Protein AF-0000000080272257 (afdb_homodimer)

Radius of gyration: 23.18 Å; Cα contacts (8 Å, |Δi|>4): 293; chains: 2; bounding box: 59×69×42 Å

Solvent-accessible surface area (backbone atoms only — not comparable to full-atom values): 16680 Å² total; per-residue (Å²): 130,78,69,67,68,54,60,74,60,45,67,70,45,52,56,48,52,50,50,51,50,47,51,50,51,50,47,30,30,72,76,43,54,49,45,67,65,24,50,17,56,46,70,67,46,56,50,69,57,51,53,34,38,70,70,66,72,47,86,76,73,64,79,58,49,67,59,51,50,51,51,52,43,38,69,51,56,51,58,71,71,50,54,69,69,57,46,46,52,51,50,50,49,46,42,30,73,71,31,62,48,44,63,59,30,53,12,58,68,27,72,48,52,52,63,56,50,52,38,34,74,75,36,67,82,71,50,56,67,70,56,50,35,36,40,42,50,36,52,39,49,49,54,40,70,44,58,64,49,62,130,132,81,67,68,68,54,59,75,61,43,64,71,44,51,57,48,52,51,49,51,50,46,49,51,50,49,47,29,29,73,76,43,52,48,45,66,66,25,51,17,55,47,70,68,46,55,50,68,56,52,51,33,37,70,69,68,74,53,84,83,71,65,77,59,51,69,59,51,52,50,50,52,42,38,68,49,57,52,60,71,71,50,54,68,69,58,47,48,50,51,51,50,48,46,41,29,72,71,32,61,48,43,62,58,31,53,11,58,69,27,72,49,51,52,64,56,50,52,38,34,74,75,37,69,80,70,49,55,68,68,56,49,35,37,40,43,50,38,53,38,49,49,53,40,71,42,58,66,50,63,130

Sequence (302 aa):
MDIDIVRQSVSKNINQTDCIIRGDIQNMIKNFKIELKSLSKITGIDYVWLKDFMDGKNNSNIPEPAYLSNMIYMLSDGILMINEDDRIKGVIDVLISEFEIKYETLAIYAKLELEDVQNFMDDTKSISIEKKYKLSVAVLFLHYLFKRLPNMDIDIVRQSVSKNINQTDCIIRGDIQNMIKNFKIELKSLSKITGIDYVWLKDFMDGKNNSNIPEPAYLSNMIYMLSDGILMINEDDRIKGVIDVLISEFEIKYETLAIYAKLELEDVQNFMDDTKSISIEKKYKLSVAVLFLHYLFKRLPN

Structure (mmCIF, N/CA/C/O backbone):
data_AF-0000000080272257-model_v1
#
loop_
_entity.id
_entity.type
_entity.pdbx_description
1 polymer 'XRE family transcriptional regulator'
#
loop_
_atom_site.group_PDB
_atom_site.id
_atom_site.type_symbol
_atom_site.label_atom_id
_atom_site.label_alt_id
_atom_site.label_comp_id
_atom_site.label_asym_id
_atom_site.label_entity_id
_atom_site.label_seq_id
_atom_site.pdbx_PDB_ins_code
_atom_site.Cartn_x
_atom_site.Cartn_y
_atom_site.Cartn_z
_atom_site.occupancy
_atom_site.B_iso_or_equiv
_atom_site.auth_seq_id
_atom_site.auth_comp_id
_atom_site.auth_asym_id
_atom_site.auth_atom_id
_atom_site.pdbx_PDB_model_num
ATOM 1 N N . MET A 1 1 ? 37.031 -26.906 17.047 1 23.77 1 MET A N 1
ATOM 2 C CA . MET A 1 1 ? 36.875 -28.219 16.406 1 23.77 1 MET A CA 1
ATOM 3 C C . MET A 1 1 ? 35.969 -28.141 15.195 1 23.77 1 MET A C 1
ATOM 5 O O . MET A 1 1 ? 36.281 -28.672 14.133 1 23.77 1 MET A O 1
ATOM 9 N N . ASP A 1 2 ? 34.562 -27.781 15.484 1 25.44 2 ASP A N 1
ATOM 10 C CA . ASP A 1 2 ? 33.469 -28.422 14.727 1 25.44 2 ASP A CA 1
ATOM 11 C C . ASP A 1 2 ? 33.188 -27.641 13.438 1 25.44 2 ASP A C 1
ATOM 13 O O . ASP A 1 2 ? 32.094 -27.75 12.875 1 25.44 2 ASP A O 1
ATOM 17 N N . ILE A 1 3 ? 34.062 -26.703 13.094 1 32.03 3 ILE A N 1
ATOM 18 C CA . ILE A 1 3 ? 33.906 -25.719 12.023 1 32.03 3 ILE A CA 1
ATOM 19 C C . ILE A 1 3 ? 34.062 -26.406 10.672 1 32.03 3 ILE A C 1
ATOM 21 O O . ILE A 1 3 ? 33.625 -25.891 9.648 1 32.03 3 ILE A O 1
ATOM 25 N N . ASP A 1 4 ? 34.969 -27.422 10.688 1 32.62 4 ASP A N 1
ATOM 26 C CA . ASP A 1 4 ? 35.406 -28.047 9.445 1 32.62 4 ASP A CA 1
ATOM 27 C C . ASP A 1 4 ? 34.25 -28.828 8.797 1 32.62 4 ASP A C 1
ATOM 29 O O . ASP A 1 4 ? 34.281 -29.094 7.594 1 32.62 4 ASP A O 1
ATOM 33 N N . ILE A 1 5 ? 33.438 -29.516 9.727 1 37.06 5 ILE A N 1
ATOM 34 C CA . ILE A 1 5 ? 32.406 -30.422 9.203 1 37.06 5 ILE A CA 1
ATOM 35 C C . ILE A 1 5 ? 31.391 -29.625 8.398 1 37.06 5 ILE A C 1
ATOM 37 O O . ILE A 1 5 ? 30.625 -30.203 7.625 1 37.06 5 ILE A O 1
ATOM 41 N N . VAL A 1 6 ? 31.25 -28.312 8.75 1 35.94 6 VAL A N 1
ATOM 42 C CA . VAL A 1 6 ? 30.141 -27.531 8.211 1 35.94 6 VAL A CA 1
ATOM 43 C C . VAL A 1 6 ? 30.391 -27.219 6.742 1 35.94 6 VAL A C 1
ATOM 45 O O . VAL A 1 6 ? 29.453 -26.922 5.996 1 35.94 6 VAL A O 1
ATOM 48 N N . ARG A 1 7 ? 31.531 -27.172 6.184 1 36.03 7 ARG A N 1
ATOM 49 C CA . ARG A 1 7 ? 31.891 -26.75 4.832 1 36.03 7 ARG A CA 1
ATOM 50 C C . ARG A 1 7 ? 31.531 -27.844 3.818 1 36.03 7 ARG A C 1
ATOM 52 O O . ARG A 1 7 ? 31.203 -27.547 2.668 1 36.03 7 ARG A O 1
ATOM 59 N N . GLN A 1 8 ? 31.859 -29.094 4.059 1 37.84 8 GLN A N 1
ATOM 60 C CA . GLN A 1 8 ? 31.594 -30.141 3.082 1 37.84 8 GLN A CA 1
ATOM 61 C C . GLN A 1 8 ? 30.094 -30.344 2.891 1 37.84 8 GLN A C 1
ATOM 63 O O . GLN A 1 8 ? 29.656 -30.812 1.84 1 37.84 8 GLN A O 1
ATOM 68 N N . SER A 1 9 ? 29.125 -30.172 4.008 1 38.22 9 SER A N 1
ATOM 69 C CA . SER A 1 9 ? 27.672 -30.266 4.066 1 38.22 9 SER A CA 1
ATOM 70 C C . SER A 1 9 ? 27 -29.047 3.451 1 38.22 9 SER A C 1
ATOM 72 O O . SER A 1 9 ? 25.781 -28.984 3.328 1 38.22 9 SER A O 1
ATOM 74 N N . VAL A 1 10 ? 27.641 -27.984 3.168 1 43.97 10 VAL A N 1
ATOM 75 C CA . VAL A 1 10 ? 27.172 -26.703 2.629 1 43.97 10 VAL A CA 1
ATOM 76 C C . VAL A 1 10 ? 26.969 -26.828 1.12 1 43.97 10 VAL A C 1
ATOM 78 O O . VAL A 1 10 ? 26.141 -26.125 0.545 1 43.97 10 VAL A O 1
ATOM 81 N N . SER A 1 11 ? 27.766 -27.406 0.385 1 42.06 11 SER A N 1
ATOM 82 C CA . SER A 1 11 ? 27.719 -27.516 -1.069 1 42.06 11 SER A CA 1
ATOM 83 C C . SER A 1 11 ? 26.484 -28.266 -1.531 1 42.06 11 SER A C 1
ATOM 85 O O . SER A 1 11 ? 25.906 -27.953 -2.58 1 42.06 11 SER A O 1
ATOM 87 N N . LYS A 1 12 ? 26.141 -29.438 -0.974 1 46.22 12 LYS A N 1
ATOM 88 C CA . LYS A 1 12 ? 24.984 -30.281 -1.217 1 46.22 12 LYS A CA 1
ATOM 89 C C . LYS A 1 12 ? 23.688 -29.562 -0.808 1 46.22 12 LYS A C 1
ATOM 91 O O . LYS A 1 12 ? 22.625 -29.859 -1.346 1 46.22 12 LYS A O 1
ATOM 96 N N . ASN A 1 13 ? 23.688 -28.641 0.154 1 49.97 13 ASN A N 1
ATOM 97 C CA . ASN A 1 13 ? 22.625 -27.938 0.862 1 49.97 13 ASN A CA 1
ATOM 98 C C . ASN A 1 13 ? 22.125 -26.734 0.063 1 49.97 13 ASN A C 1
ATOM 100 O O . ASN A 1 13 ? 20.953 -26.375 0.168 1 49.97 13 ASN A O 1
ATOM 104 N N . ILE A 1 14 ? 23.062 -26.078 -0.659 1 53.75 14 ILE A N 1
ATOM 105 C CA . ILE A 1 14 ? 22.672 -24.984 -1.54 1 53.75 14 ILE A CA 1
ATOM 106 C C . ILE A 1 14 ? 21.719 -25.5 -2.619 1 53.75 14 ILE A C 1
ATOM 108 O O . ILE A 1 14 ? 20.719 -24.859 -2.938 1 53.75 14 ILE A O 1
ATOM 112 N N . ASN A 1 15 ? 22.016 -26.781 -3.152 1 64.62 15 ASN A N 1
ATOM 113 C CA . ASN A 1 15 ? 21.188 -27.375 -4.191 1 64.62 15 ASN A CA 1
ATOM 114 C C . ASN A 1 15 ? 19.781 -27.641 -3.691 1 64.62 15 ASN A C 1
ATOM 116 O O . ASN A 1 15 ? 18.812 -27.453 -4.434 1 64.62 15 ASN A O 1
ATOM 120 N N . GLN A 1 16 ? 19.844 -27.828 -2.365 1 74.56 16 GLN A N 1
ATOM 121 C CA . GLN A 1 16 ? 18.516 -28.125 -1.828 1 74.56 16 GLN A CA 1
ATOM 122 C C . GLN A 1 16 ? 17.688 -26.859 -1.688 1 74.56 16 GLN A C 1
ATOM 124 O O . GLN A 1 16 ? 16.484 -26.859 -1.976 1 74.56 16 GLN A O 1
ATOM 129 N N . THR A 1 17 ? 18.359 -25.812 -1.296 1 80.31 17 THR A N 1
ATOM 130 C CA . THR A 1 17 ? 17.672 -24.531 -1.134 1 80.31 17 THR A CA 1
ATOM 131 C C . THR A 1 17 ? 17.172 -24.016 -2.479 1 80.31 17 THR A C 1
ATOM 133 O O . THR A 1 17 ? 16.047 -23.5 -2.57 1 80.31 17 THR A O 1
ATOM 136 N N . ASP A 1 18 ? 17.984 -24.281 -3.48 1 85.44 18 ASP A N 1
ATOM 137 C CA . ASP A 1 18 ? 17.578 -23.844 -4.812 1 85.44 18 ASP A CA 1
ATOM 138 C C . ASP A 1 18 ? 16.344 -24.609 -5.289 1 85.44 18 ASP A C 1
ATOM 140 O O . ASP A 1 18 ? 15.438 -24.031 -5.891 1 85.44 18 ASP A O 1
ATOM 144 N N . CYS A 1 19 ? 16.453 -25.875 -4.918 1 87.62 19 CYS A N 1
ATOM 145 C CA . CYS A 1 19 ? 15.336 -26.719 -5.324 1 87.62 19 CYS A CA 1
ATOM 146 C C . CYS A 1 19 ? 14.047 -26.266 -4.656 1 87.62 19 CYS A C 1
ATOM 148 O O . CYS A 1 19 ? 12.984 -26.25 -5.285 1 87.62 19 CYS A O 1
ATOM 150 N N . ILE A 1 20 ? 14.164 -25.922 -3.463 1 89.88 20 ILE A N 1
ATOM 151 C CA . ILE A 1 20 ? 13.008 -25.484 -2.697 1 89.88 20 ILE A CA 1
ATOM 152 C C . ILE A 1 20 ? 12.461 -24.188 -3.293 1 89.88 20 ILE A C 1
ATOM 154 O O . ILE A 1 20 ? 11.258 -24.047 -3.504 1 89.88 20 ILE A O 1
ATOM 158 N N . ILE A 1 21 ? 13.273 -23.281 -3.625 1 92.12 21 ILE A N 1
ATOM 159 C CA . ILE A 1 21 ? 12.875 -21.984 -4.168 1 92.12 21 ILE A CA 1
ATOM 160 C C . ILE A 1 21 ? 12.234 -22.172 -5.539 1 92.12 21 ILE A C 1
ATOM 162 O O . ILE A 1 21 ? 11.203 -21.562 -5.836 1 92.12 21 ILE A O 1
ATOM 166 N N . ARG A 1 22 ? 12.789 -23.016 -6.305 1 93.31 22 ARG A N 1
ATOM 167 C CA . ARG A 1 22 ? 12.203 -23.297 -7.609 1 93.31 22 ARG A CA 1
ATOM 168 C C . ARG A 1 22 ? 10.797 -23.875 -7.465 1 93.31 22 ARG A C 1
ATOM 170 O O . ARG A 1 22 ? 9.883 -23.5 -8.203 1 93.31 22 ARG A O 1
ATOM 177 N N . GLY A 1 23 ? 10.711 -24.797 -6.531 1 94.06 23 GLY A N 1
ATOM 178 C CA . GLY A 1 23 ? 9.398 -25.359 -6.262 1 94.06 23 GLY A CA 1
ATOM 179 C C . GLY A 1 23 ? 8.383 -24.328 -5.82 1 94.06 23 GLY A C 1
ATOM 180 O O . GLY A 1 23 ? 7.219 -24.375 -6.238 1 94.06 23 GLY A O 1
ATOM 181 N N . ASP A 1 24 ? 8.805 -23.438 -5.023 1 94.62 24 ASP A N 1
ATOM 182 C CA . ASP A 1 24 ? 7.93 -22.375 -4.539 1 94.62 24 ASP A CA 1
ATOM 183 C C . ASP A 1 24 ? 7.492 -21.469 -5.68 1 94.62 24 ASP A C 1
ATOM 185 O O . ASP A 1 24 ? 6.336 -21.047 -5.734 1 94.62 24 ASP A O 1
ATOM 189 N N . ILE A 1 25 ? 8.414 -21.156 -6.527 1 96.38 25 ILE A N 1
ATOM 190 C CA . ILE A 1 25 ? 8.094 -20.312 -7.668 1 96.38 25 ILE A CA 1
ATOM 191 C C . ILE A 1 25 ? 7.086 -21.016 -8.57 1 96.38 25 ILE A C 1
ATOM 193 O O . ILE A 1 25 ? 6.117 -20.406 -9.023 1 96.38 25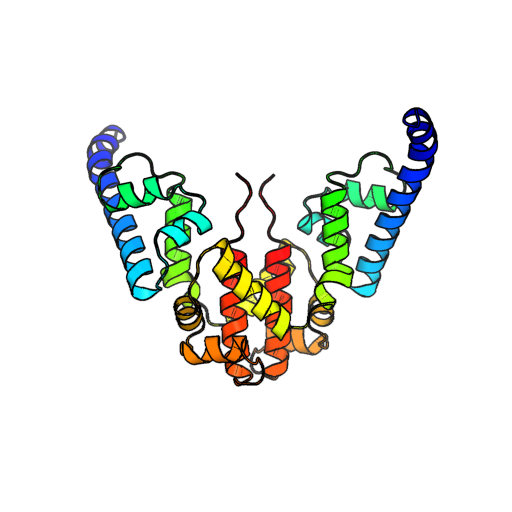 ILE A O 1
ATOM 197 N N . GLN A 1 26 ? 7.332 -22.25 -8.766 1 96.56 26 GLN A N 1
ATOM 198 C CA . GLN A 1 26 ? 6.406 -23.016 -9.594 1 96.56 26 GLN A CA 1
ATOM 199 C C . GLN A 1 26 ? 5.008 -23.031 -8.984 1 96.56 26 GLN A C 1
ATOM 201 O O . GLN A 1 26 ? 4.012 -22.891 -9.703 1 96.56 26 GLN A O 1
ATOM 206 N N . ASN A 1 27 ? 4.973 -23.266 -7.762 1 95.88 27 ASN A N 1
ATOM 207 C CA . ASN A 1 27 ? 3.693 -23.25 -7.062 1 95.88 27 ASN A CA 1
ATOM 208 C C . ASN A 1 27 ? 2.992 -21.906 -7.211 1 95.88 27 ASN A C 1
ATOM 210 O O . ASN A 1 27 ? 1.785 -21.859 -7.445 1 95.88 27 ASN A O 1
ATOM 214 N N . MET A 1 28 ? 3.705 -20.844 -7.051 1 97.06 28 MET A N 1
ATOM 215 C CA . MET A 1 28 ? 3.172 -19.484 -7.188 1 97.06 28 MET A CA 1
ATOM 216 C C . MET A 1 28 ? 2.602 -19.266 -8.586 1 97.06 28 MET A C 1
ATOM 218 O O . MET A 1 28 ? 1.498 -18.734 -8.734 1 97.06 28 MET A O 1
ATOM 222 N N . ILE A 1 29 ? 3.322 -19.734 -9.578 1 97.75 29 ILE A N 1
ATOM 223 C CA . ILE A 1 29 ? 2.887 -19.578 -10.961 1 97.75 29 ILE A CA 1
ATOM 224 C C . ILE A 1 29 ? 1.604 -20.375 -11.188 1 97.75 29 ILE A C 1
ATOM 226 O O . ILE A 1 29 ? 0.637 -19.859 -11.758 1 97.75 29 ILE A O 1
ATOM 230 N N . LYS A 1 30 ? 1.581 -21.531 -10.719 1 97.12 30 LYS A N 1
ATOM 231 C CA . LYS A 1 30 ? 0.479 -22.453 -10.984 1 97.12 30 LYS A CA 1
ATOM 232 C C . LYS A 1 30 ? -0.771 -22.047 -10.211 1 97.12 30 LYS A C 1
ATOM 234 O O . LYS A 1 30 ? -1.87 -22.016 -10.766 1 97.12 30 LYS A O 1
ATOM 239 N N . ASN A 1 31 ? -0.631 -21.672 -9.023 1 96.56 31 ASN A N 1
ATOM 240 C CA . ASN A 1 31 ? -1.786 -21.547 -8.141 1 96.56 31 ASN A CA 1
ATOM 241 C C . ASN A 1 31 ? -2.219 -20.078 -8.008 1 96.56 31 ASN A C 1
ATOM 243 O O . ASN A 1 31 ? -3.375 -19.797 -7.695 1 96.56 31 ASN A O 1
ATOM 247 N N . PHE A 1 32 ? -1.282 -19.188 -8.266 1 97.56 32 PHE A N 1
ATOM 248 C CA . PHE A 1 32 ? -1.609 -17.781 -8.07 1 97.56 32 PHE A CA 1
ATOM 249 C C . PHE A 1 32 ? -1.484 -17.016 -9.391 1 97.56 32 PHE A C 1
ATOM 251 O O . PHE A 1 32 ? -1.733 -15.812 -9.438 1 97.56 32 PHE A O 1
ATOM 258 N N . LYS A 1 33 ? -1.074 -17.688 -10.359 1 97.75 33 LYS A N 1
ATOM 259 C CA . LYS A 1 33 ? -1.042 -17.188 -11.734 1 97.75 33 LYS A CA 1
ATOM 260 C C . LYS A 1 33 ? -0.134 -15.961 -11.852 1 97.75 33 LYS A C 1
ATOM 262 O O . LYS A 1 33 ? -0.42 -15.039 -12.609 1 97.75 33 LYS A O 1
ATOM 267 N N . ILE A 1 34 ? 0.892 -15.914 -11.039 1 98.12 34 ILE A N 1
ATOM 268 C CA . ILE A 1 34 ? 1.95 -14.914 -11.164 1 98.12 34 ILE A CA 1
ATOM 269 C C . ILE A 1 34 ? 3.078 -15.469 -12.039 1 98.12 34 ILE A C 1
ATOM 271 O O . ILE A 1 34 ? 3.836 -16.328 -11.602 1 98.12 34 ILE A O 1
ATOM 275 N N . GLU A 1 35 ? 3.18 -14.922 -13.18 1 97.88 35 GLU A N 1
ATOM 276 C CA . GLU A 1 35 ? 4.164 -15.43 -14.125 1 97.88 35 GLU A CA 1
ATOM 277 C C . GLU A 1 35 ? 5.566 -14.93 -13.789 1 97.88 35 GLU A C 1
ATOM 279 O O . GLU A 1 35 ? 5.727 -13.984 -13.016 1 97.88 35 GLU A O 1
ATOM 284 N N . LEU A 1 36 ? 6.555 -15.531 -14.422 1 97.5 36 LEU A N 1
ATOM 285 C CA . LEU A 1 36 ? 7.949 -15.195 -14.156 1 97.5 36 LEU A CA 1
ATOM 286 C C . LEU A 1 36 ? 8.227 -13.734 -14.508 1 97.5 36 LEU A C 1
ATOM 288 O O . LEU A 1 36 ? 9 -13.062 -13.82 1 97.5 36 LEU A O 1
ATOM 292 N N . LYS A 1 37 ? 7.668 -13.297 -15.547 1 97.88 37 LYS A N 1
ATOM 293 C CA . LYS A 1 37 ? 7.852 -11.906 -15.945 1 97.88 37 LYS A CA 1
ATOM 294 C C . LYS A 1 37 ? 7.344 -10.953 -14.867 1 97.88 37 LYS A C 1
ATOM 296 O O . LYS A 1 37 ? 7.992 -9.953 -14.562 1 97.88 37 LYS A O 1
ATOM 301 N N . SER A 1 38 ? 6.203 -11.258 -14.312 1 98.25 38 SER A N 1
ATOM 302 C CA . SER A 1 38 ? 5.66 -10.469 -13.211 1 98.25 38 SER A CA 1
ATOM 303 C C . SER A 1 38 ? 6.574 -10.523 -11.992 1 98.25 38 SER A C 1
ATOM 305 O O . SER A 1 38 ? 6.84 -9.492 -11.367 1 98.25 38 SER A O 1
ATOM 307 N N . LEU A 1 39 ? 7.027 -11.727 -11.695 1 97.31 39 LEU A N 1
ATOM 308 C CA . LEU A 1 39 ? 7.934 -11.875 -10.562 1 97.31 39 LEU A CA 1
ATOM 309 C C . LEU A 1 39 ? 9.188 -11.016 -10.758 1 97.31 39 LEU A C 1
ATOM 311 O O . LEU A 1 39 ? 9.68 -10.414 -9.805 1 97.31 39 LEU A O 1
ATOM 315 N N . SER A 1 40 ? 9.68 -10.992 -11.945 1 96.62 40 SER A N 1
ATOM 316 C CA . SER A 1 40 ? 10.836 -10.148 -12.273 1 96.62 40 SER A CA 1
ATOM 317 C C . SER A 1 40 ? 10.547 -8.68 -11.984 1 96.62 40 SER A C 1
ATOM 319 O O . SER A 1 40 ? 11.344 -8 -11.344 1 96.62 40 SER A O 1
A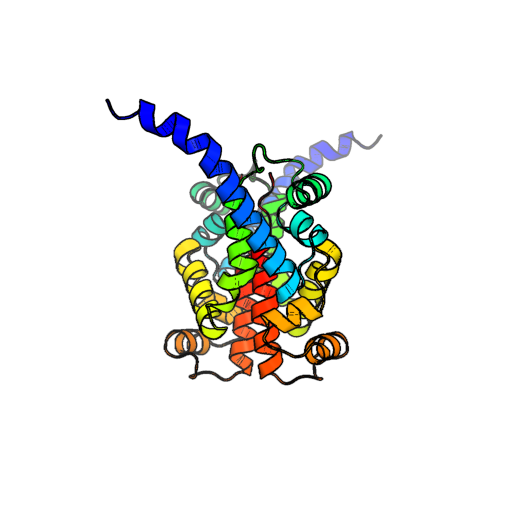TOM 321 N N . LYS A 1 41 ? 9.453 -8.219 -12.367 1 96.69 41 LYS A N 1
ATOM 322 C CA . LYS A 1 41 ? 9.078 -6.82 -12.18 1 96.69 41 LYS A CA 1
ATOM 323 C C . LYS A 1 41 ? 8.852 -6.508 -10.703 1 96.69 41 LYS A C 1
ATOM 325 O O . LYS A 1 41 ? 9.211 -5.43 -10.227 1 96.69 41 LYS A O 1
ATOM 330 N N . ILE A 1 42 ? 8.266 -7.414 -10.031 1 96.69 42 ILE A N 1
ATOM 331 C CA . ILE A 1 42 ? 7.953 -7.25 -8.609 1 96.69 42 ILE A CA 1
ATOM 332 C C . ILE A 1 42 ? 9.25 -7.18 -7.805 1 96.69 42 ILE A C 1
ATOM 334 O O . ILE A 1 42 ? 9.398 -6.312 -6.938 1 96.69 42 ILE A O 1
ATOM 338 N N . THR A 1 43 ? 10.219 -8.039 -8.156 1 94.62 43 THR A N 1
ATOM 339 C CA . THR A 1 43 ? 11.391 -8.203 -7.297 1 94.62 43 THR A CA 1
ATOM 340 C C . THR A 1 43 ? 12.547 -7.348 -7.793 1 94.62 43 THR A C 1
ATOM 342 O O . THR A 1 43 ? 13.508 -7.109 -7.059 1 94.62 43 THR A O 1
ATOM 345 N N . GLY A 1 44 ? 12.5 -7.02 -9.07 1 93.81 44 GLY A N 1
ATOM 346 C CA . GLY A 1 44 ? 13.625 -6.328 -9.68 1 93.81 44 GLY A CA 1
ATOM 347 C C . GLY A 1 44 ? 14.719 -7.266 -10.141 1 93.81 44 GLY A C 1
ATOM 348 O O . GLY A 1 44 ? 15.758 -6.824 -10.633 1 93.81 44 GLY A O 1
ATOM 349 N N . ILE A 1 45 ? 14.484 -8.539 -9.961 1 93.25 45 ILE A N 1
ATOM 350 C CA . ILE A 1 45 ? 15.445 -9.523 -10.438 1 93.25 45 ILE A CA 1
ATOM 351 C C . ILE A 1 45 ? 15.289 -9.719 -11.945 1 93.25 45 ILE A C 1
ATOM 353 O O . ILE A 1 45 ? 14.164 -9.797 -12.453 1 93.25 45 ILE A O 1
ATOM 357 N N . ASP A 1 46 ? 16.375 -9.812 -12.586 1 94.19 46 ASP A N 1
ATOM 358 C CA . ASP A 1 46 ? 16.375 -9.906 -14.039 1 94.19 46 ASP A CA 1
ATOM 359 C C . ASP A 1 46 ? 15.594 -11.125 -14.523 1 94.19 46 ASP A C 1
ATOM 361 O O . ASP A 1 46 ? 15.758 -12.227 -13.992 1 94.19 46 ASP A O 1
ATOM 365 N N . TYR A 1 47 ? 14.789 -10.898 -15.555 1 96.19 47 TYR A N 1
ATOM 366 C CA . TYR A 1 47 ? 13.93 -11.945 -16.078 1 96.19 47 TYR A CA 1
ATOM 367 C C . TYR A 1 47 ? 14.758 -13.109 -16.625 1 96.19 47 TYR A C 1
ATOM 369 O O . TYR A 1 47 ? 14.422 -14.273 -16.391 1 96.19 47 TYR A O 1
ATOM 377 N N . VAL A 1 48 ? 15.773 -12.789 -17.375 1 94.88 48 VAL A N 1
ATOM 378 C CA . VAL A 1 48 ? 16.594 -13.844 -17.969 1 94.88 48 VAL A CA 1
ATOM 379 C C . VAL A 1 48 ? 17.25 -14.664 -16.859 1 94.88 48 VAL A C 1
ATOM 381 O O . VAL A 1 48 ? 17.344 -15.891 -16.953 1 94.88 48 VAL A O 1
ATOM 384 N N . TRP A 1 49 ? 17.625 -13.969 -15.844 1 93.69 49 TRP A N 1
ATOM 385 C CA . TRP A 1 49 ? 18.219 -14.688 -14.711 1 93.69 49 TRP A CA 1
ATOM 386 C C . TRP A 1 49 ? 17.203 -15.648 -14.094 1 93.69 49 TRP A C 1
ATOM 388 O O . TRP A 1 49 ? 17.516 -16.812 -13.836 1 93.69 49 TRP A O 1
ATOM 398 N N . LEU A 1 50 ? 16.016 -15.164 -13.859 1 94.94 50 LEU A N 1
ATOM 399 C CA . LEU A 1 50 ? 14.969 -15.984 -13.273 1 94.94 50 LEU A CA 1
ATOM 400 C C . LEU A 1 50 ? 14.672 -17.188 -14.156 1 94.94 50 LEU A C 1
ATOM 402 O O . LEU A 1 50 ? 14.508 -18.312 -13.656 1 94.94 50 LEU A O 1
ATOM 406 N N . LYS A 1 51 ? 14.555 -16.938 -15.391 1 95.44 51 LYS A N 1
ATOM 407 C CA . LYS A 1 51 ? 14.289 -18 -16.344 1 95.44 51 LYS A CA 1
ATOM 408 C C . LYS A 1 51 ? 15.375 -19.078 -16.297 1 95.44 51 LYS A C 1
ATOM 410 O O . LYS A 1 51 ? 15.078 -20.266 -16.234 1 95.44 51 LYS A O 1
ATOM 415 N N . ASP A 1 52 ? 16.625 -18.594 -16.312 1 93.81 52 ASP A N 1
ATOM 416 C CA . ASP A 1 52 ? 17.75 -19.531 -16.25 1 93.81 52 ASP A CA 1
ATOM 417 C C . ASP A 1 52 ? 17.734 -20.312 -14.938 1 93.81 52 ASP A C 1
ATOM 419 O O . ASP A 1 52 ? 18.047 -21.5 -14.914 1 93.81 52 ASP A O 1
ATOM 423 N N . PHE A 1 53 ? 17.438 -19.594 -13.898 1 93.38 53 PHE A N 1
ATOM 424 C CA . PHE A 1 53 ? 17.344 -20.234 -12.594 1 93.38 53 PHE A CA 1
ATOM 425 C C . PHE A 1 53 ? 16.297 -21.359 -12.617 1 93.38 53 PHE A C 1
ATOM 427 O O . PHE A 1 53 ? 16.562 -22.469 -12.156 1 93.38 53 PHE A O 1
ATOM 434 N N . MET A 1 54 ? 15.219 -21.141 -13.195 1 94.25 54 MET A N 1
ATOM 435 C CA . MET A 1 54 ? 14.133 -22.109 -13.25 1 94.25 54 MET A CA 1
ATOM 436 C C . MET A 1 54 ? 14.5 -23.297 -14.141 1 94.25 54 MET A C 1
ATOM 438 O O . MET A 1 54 ? 14.062 -24.422 -13.898 1 94.25 54 MET A O 1
ATOM 442 N N . ASP A 1 55 ? 15.359 -23.016 -15.062 1 92.5 55 ASP A N 1
ATOM 443 C CA . ASP A 1 55 ? 15.773 -24.062 -15.984 1 92.5 55 ASP A CA 1
ATOM 444 C C . ASP A 1 55 ? 16.938 -24.875 -15.414 1 92.5 55 ASP A C 1
ATOM 446 O O . ASP A 1 55 ? 17.375 -25.859 -16.016 1 92.5 55 ASP A O 1
ATOM 450 N N . GLY A 1 56 ? 17.438 -24.469 -14.258 1 88.06 56 GLY A N 1
ATOM 451 C CA . GLY A 1 56 ? 18.516 -25.188 -13.609 1 88.06 56 GLY A CA 1
ATOM 452 C C . GLY A 1 56 ? 19.891 -24.844 -14.18 1 88.06 56 GLY A C 1
ATOM 453 O O . GLY A 1 56 ? 20.859 -25.562 -13.953 1 88.06 56 GLY A O 1
ATOM 454 N N . LYS A 1 57 ? 19.969 -23.766 -14.914 1 86.25 57 LYS A N 1
ATOM 455 C CA . LYS A 1 57 ? 21.219 -23.375 -15.555 1 86.25 57 LYS A CA 1
ATOM 456 C C . LYS A 1 57 ? 22.062 -22.5 -14.625 1 86.25 57 LYS A C 1
ATOM 458 O O . LYS A 1 57 ? 23.266 -22.328 -14.852 1 86.25 57 LYS A O 1
ATOM 463 N N . ASN A 1 58 ? 21.5 -21.734 -13.742 1 67 58 ASN A N 1
ATOM 464 C CA . ASN A 1 58 ? 22.203 -20.844 -12.812 1 67 58 ASN A CA 1
ATOM 465 C C . ASN A 1 58 ? 21.969 -21.266 -11.367 1 67 58 ASN A C 1
ATOM 467 O O . ASN A 1 58 ? 20.828 -21.328 -10.906 1 67 58 ASN A O 1
ATOM 471 N N . ASN A 1 59 ? 22.844 -22.078 -10.914 1 63.62 59 ASN A N 1
ATOM 472 C CA . ASN A 1 59 ? 22.656 -22.531 -9.539 1 63.62 59 ASN A CA 1
ATOM 473 C C . ASN A 1 59 ? 23.344 -21.609 -8.539 1 63.62 59 ASN A C 1
ATOM 475 O O . ASN A 1 59 ? 23.281 -21.828 -7.332 1 63.62 59 ASN A O 1
ATOM 479 N N . SER A 1 60 ? 24.219 -20.562 -9.156 1 61.75 60 SER A N 1
ATOM 480 C CA . SER A 1 60 ? 25.031 -19.797 -8.211 1 61.75 60 SER A CA 1
ATOM 481 C C . SER A 1 60 ? 24.5 -18.375 -8.039 1 61.75 60 SER A C 1
ATOM 483 O O . SER A 1 60 ? 23.906 -17.828 -8.961 1 61.75 60 SER A O 1
ATOM 485 N N . ASN A 1 61 ? 24.25 -18.031 -6.676 1 78.81 61 ASN A N 1
ATOM 486 C CA . ASN A 1 61 ? 24.172 -16.734 -6 1 78.81 61 ASN A CA 1
ATOM 487 C C . ASN A 1 61 ? 22.859 -16.031 -6.309 1 78.81 61 ASN A C 1
ATOM 489 O O . ASN A 1 61 ? 22.828 -15.086 -7.105 1 78.81 61 ASN A O 1
ATOM 493 N N . ILE A 1 62 ? 21.859 -16.641 -5.953 1 80.56 62 ILE A N 1
ATOM 494 C CA . ILE A 1 62 ? 20.594 -15.922 -6.016 1 80.56 62 ILE A CA 1
ATOM 495 C C . ILE A 1 62 ? 20.797 -14.484 -5.555 1 80.56 62 ILE A C 1
ATOM 497 O O . ILE A 1 62 ? 21.312 -14.242 -4.461 1 80.56 62 ILE A O 1
ATOM 501 N N . PRO A 1 63 ? 20.469 -13.641 -6.594 1 82.75 63 PRO A N 1
ATOM 502 C CA . PRO A 1 63 ? 20.484 -12.258 -6.117 1 82.75 63 PRO A CA 1
ATOM 503 C C . PRO A 1 63 ? 19.5 -12.023 -4.969 1 82.75 63 PRO A C 1
ATOM 505 O O . PRO A 1 63 ? 18.312 -12.312 -5.102 1 82.75 63 PRO A O 1
ATOM 508 N N . GLU A 1 64 ? 19.953 -11.633 -3.857 1 83.19 64 GLU A N 1
ATOM 509 C CA . GLU A 1 64 ? 19.156 -11.336 -2.676 1 83.19 64 GLU A CA 1
ATOM 510 C C . GLU A 1 64 ? 18.25 -12.516 -2.316 1 83.19 64 GLU A C 1
ATOM 512 O O . GLU A 1 64 ? 17.016 -12.383 -2.316 1 83.19 64 GLU A O 1
ATOM 517 N N . PRO A 1 65 ? 18.781 -13.609 -1.999 1 85.5 65 PRO A N 1
ATOM 518 C CA . PRO A 1 65 ? 18.016 -14.844 -1.807 1 85.5 65 PRO A CA 1
ATOM 519 C C . PRO A 1 65 ? 16.953 -14.719 -0.714 1 85.5 65 PRO A C 1
ATOM 521 O O . PRO A 1 65 ? 15.859 -15.258 -0.853 1 85.5 65 PRO A O 1
ATOM 524 N N . ALA A 1 66 ? 17.328 -14.055 0.323 1 88.19 66 ALA A N 1
ATOM 525 C CA . ALA A 1 66 ? 16.359 -13.891 1.403 1 88.19 66 ALA A CA 1
ATOM 526 C C . ALA A 1 66 ? 15.164 -13.062 0.944 1 88.19 66 ALA A C 1
ATOM 528 O O . ALA A 1 66 ? 14.016 -13.391 1.26 1 88.19 66 ALA A O 1
ATOM 529 N N . TYR A 1 67 ? 15.453 -12.047 0.225 1 91 67 TYR A N 1
ATOM 530 C CA . TYR A 1 67 ? 14.391 -11.188 -0.296 1 91 67 TYR A CA 1
ATOM 531 C C . TYR A 1 67 ? 13.477 -11.969 -1.233 1 91 67 TYR A C 1
ATOM 533 O O . TYR A 1 67 ? 12.25 -11.914 -1.108 1 91 67 TYR A O 1
ATOM 541 N N . LEU A 1 68 ? 14.086 -12.664 -2.139 1 92.5 68 LEU A N 1
ATOM 542 C CA . LEU A 1 68 ? 13.312 -13.438 -3.102 1 92.5 68 LEU A CA 1
ATOM 543 C C . LEU A 1 68 ? 12.445 -14.477 -2.395 1 92.5 68 LEU A C 1
ATOM 545 O O . LEU A 1 68 ? 11.25 -14.594 -2.674 1 92.5 68 LEU A O 1
ATOM 549 N N . SER A 1 69 ? 13.023 -15.172 -1.482 1 92.75 69 SER A N 1
ATOM 550 C CA . SER A 1 69 ? 12.297 -16.203 -0.753 1 92.75 69 SER A CA 1
ATOM 551 C C . SER A 1 69 ? 11.133 -15.617 0.033 1 92.75 69 SER A C 1
ATOM 553 O O . SER A 1 69 ? 10.031 -16.172 0.034 1 92.75 69 SER A O 1
ATOM 555 N N . ASN A 1 70 ? 11.367 -14.531 0.635 1 93.62 70 ASN A N 1
ATOM 556 C CA . ASN A 1 70 ? 10.312 -13.867 1.406 1 93.62 70 ASN A CA 1
ATOM 557 C C . ASN A 1 70 ? 9.172 -13.391 0.51 1 93.62 70 ASN A C 1
ATOM 559 O O . ASN A 1 70 ? 8 -13.516 0.872 1 93.62 70 ASN A O 1
ATOM 563 N N . MET A 1 71 ? 9.539 -12.852 -0.609 1 94.44 71 MET A N 1
ATOM 564 C CA . MET A 1 71 ? 8.523 -12.367 -1.543 1 94.44 71 MET A CA 1
ATOM 565 C C . MET A 1 71 ? 7.66 -13.508 -2.059 1 94.44 71 MET A C 1
ATOM 567 O O . MET A 1 71 ? 6.434 -13.398 -2.088 1 94.44 71 MET A O 1
ATOM 571 N N . ILE A 1 72 ? 8.297 -14.57 -2.379 1 95.5 72 ILE A N 1
ATOM 572 C CA . ILE A 1 72 ? 7.562 -15.734 -2.867 1 95.5 72 ILE A CA 1
ATOM 573 C C . ILE A 1 72 ? 6.629 -16.25 -1.776 1 95.5 72 ILE A C 1
ATOM 575 O O . ILE A 1 72 ? 5.469 -16.578 -2.043 1 95.5 72 ILE A O 1
ATOM 579 N N . TYR A 1 73 ? 7.148 -16.344 -0.639 1 94.06 73 TYR A N 1
ATOM 580 C CA . TYR A 1 73 ? 6.336 -16.797 0.482 1 94.06 73 TYR A CA 1
ATOM 581 C C . TYR A 1 73 ? 5.117 -15.891 0.671 1 94.06 73 TYR A C 1
ATOM 583 O O . TYR A 1 73 ? 3.996 -16.375 0.823 1 94.06 73 TYR A O 1
ATOM 591 N N . MET A 1 74 ? 5.336 -14.586 0.666 1 94.5 74 MET A N 1
ATOM 592 C CA . MET A 1 74 ? 4.254 -13.625 0.863 1 94.5 74 MET A CA 1
ATOM 593 C C . MET A 1 74 ? 3.209 -13.75 -0.24 1 94.5 74 MET A C 1
ATOM 595 O O . MET A 1 74 ? 2.008 -13.742 0.034 1 94.5 74 MET A O 1
ATOM 599 N N .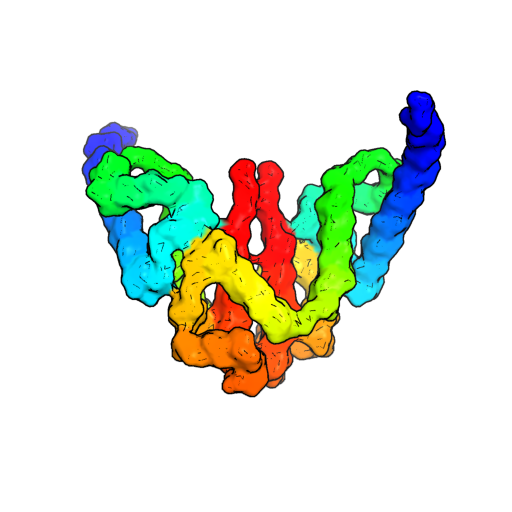 LEU A 1 75 ? 3.654 -13.992 -1.426 1 96.38 75 LEU A N 1
ATOM 600 C CA . LEU A 1 75 ? 2.766 -14.023 -2.582 1 96.38 75 LEU A CA 1
ATOM 601 C C . LEU A 1 75 ? 2.088 -15.383 -2.703 1 96.38 75 LEU A C 1
ATOM 603 O O . LEU A 1 75 ? 1.168 -15.555 -3.506 1 96.38 75 LEU A O 1
ATOM 607 N N . SER A 1 76 ? 2.477 -16.25 -2.014 1 93.31 76 SER A N 1
ATOM 608 C CA . SER A 1 76 ? 1.857 -17.578 -2.035 1 93.31 76 SER A CA 1
ATOM 609 C C . SER A 1 76 ? 1.024 -17.812 -0.78 1 93.31 76 SER A C 1
ATOM 611 O O . SER A 1 76 ? -0.192 -17.609 -0.788 1 93.31 76 SER A O 1
ATOM 613 N N . ASP A 1 77 ? 1.641 -18.031 0.336 1 88.06 77 ASP A N 1
ATOM 614 C CA . ASP A 1 77 ? 0.919 -18.406 1.546 1 88.06 77 ASP A CA 1
ATOM 615 C C . ASP A 1 77 ? 0.696 -17.203 2.455 1 88.06 77 ASP A C 1
ATOM 617 O O . ASP A 1 77 ? -0.332 -17.109 3.131 1 88.06 77 ASP A O 1
ATOM 621 N N . GLY A 1 78 ? 1.554 -16.375 2.459 1 89.25 78 GLY A N 1
ATOM 622 C CA . GLY A 1 78 ? 1.551 -15.289 3.424 1 89.25 78 GLY A CA 1
ATOM 623 C C . GLY A 1 78 ? 0.348 -14.375 3.289 1 89.25 78 GLY A C 1
ATOM 624 O O . GLY A 1 78 ? -0.305 -14.047 4.281 1 89.25 78 GLY A O 1
ATOM 625 N N . ILE A 1 79 ? 0.002 -14.031 2.148 1 90.94 79 ILE A N 1
ATOM 626 C CA . ILE A 1 79 ? -1.058 -13.055 1.911 1 90.94 79 ILE A CA 1
ATOM 627 C C . ILE A 1 79 ? -2.412 -13.672 2.254 1 90.94 79 ILE A C 1
ATOM 629 O O . ILE A 1 79 ? -3.318 -12.977 2.719 1 90.94 79 ILE A O 1
ATOM 633 N N . LEU A 1 80 ? -2.555 -14.961 2.08 1 91.75 80 LEU A N 1
ATOM 634 C CA . LEU A 1 80 ? -3.854 -15.602 2.242 1 91.75 80 LEU A CA 1
ATOM 635 C C . LEU A 1 80 ? -4.074 -16.031 3.691 1 91.75 80 LEU A C 1
ATOM 637 O O . LEU A 1 80 ? -5.191 -16.375 4.078 1 91.75 80 LEU A O 1
ATOM 641 N N . MET A 1 81 ? -3.084 -15.906 4.484 1 92.56 81 MET A N 1
ATOM 642 C CA . MET A 1 81 ? -3.154 -16.391 5.859 1 92.56 81 MET A CA 1
ATOM 643 C C . MET A 1 81 ? -3.914 -15.406 6.746 1 92.56 81 MET A C 1
ATOM 645 O O . MET A 1 81 ? -4.344 -15.758 7.848 1 92.56 81 MET A O 1
ATOM 649 N N . ILE A 1 82 ? -4.047 -14.211 6.363 1 95.81 82 ILE A N 1
ATOM 650 C CA . ILE A 1 82 ? -4.688 -13.164 7.148 1 95.81 82 ILE A CA 1
ATOM 651 C C . ILE A 1 82 ? -5.961 -12.695 6.449 1 95.81 82 ILE A C 1
ATOM 653 O O . ILE A 1 82 ? -5.945 -12.383 5.254 1 95.81 82 ILE A O 1
ATOM 657 N N . ASN A 1 83 ? -7.027 -12.742 7.176 1 96.94 83 ASN A N 1
ATOM 658 C CA . ASN A 1 83 ? -8.273 -12.289 6.562 1 96.94 83 ASN A CA 1
ATOM 659 C C . ASN A 1 83 ? -8.305 -10.773 6.414 1 96.94 83 ASN A C 1
ATOM 661 O O . ASN A 1 83 ? -7.461 -10.07 6.977 1 96.94 83 ASN A O 1
ATOM 665 N N . GLU A 1 84 ? -9.297 -10.273 5.719 1 98.12 84 GLU A N 1
ATOM 666 C CA . GLU A 1 84 ? -9.352 -8.859 5.352 1 98.12 84 GLU A CA 1
ATOM 667 C C . GLU A 1 84 ? -9.383 -7.965 6.586 1 98.12 84 GLU A C 1
ATOM 669 O O . GLU A 1 84 ? -8.609 -7.012 6.691 1 98.12 84 GLU A O 1
ATOM 674 N N . ASP A 1 85 ? -10.266 -8.258 7.539 1 98.62 85 ASP A N 1
ATOM 675 C CA . ASP A 1 85 ? -10.422 -7.434 8.734 1 98.62 85 ASP A CA 1
ATOM 676 C C . ASP A 1 85 ? -9.125 -7.391 9.539 1 98.62 85 ASP A C 1
ATOM 678 O O . ASP A 1 85 ? -8.688 -6.32 9.969 1 98.62 85 ASP A O 1
ATOM 682 N N . ASP A 1 86 ? -8.555 -8.516 9.68 1 98.38 86 ASP A N 1
ATOM 683 C CA . ASP A 1 86 ? -7.32 -8.594 10.461 1 98.38 86 ASP A CA 1
ATOM 684 C C . ASP A 1 86 ? -6.18 -7.863 9.758 1 98.38 86 ASP A C 1
ATOM 686 O O . ASP A 1 86 ? -5.324 -7.258 10.406 1 98.38 86 ASP A O 1
ATOM 690 N N . ARG A 1 87 ? -6.152 -7.961 8.492 1 98.38 87 ARG A N 1
ATOM 691 C CA . ARG A 1 87 ? -5.137 -7.242 7.727 1 98.38 87 ARG A CA 1
ATOM 692 C C . ARG A 1 87 ? -5.266 -5.734 7.93 1 98.38 87 ARG A C 1
ATOM 694 O O . ARG A 1 87 ? -4.27 -5.047 8.148 1 98.38 87 ARG A O 1
ATOM 701 N N . ILE A 1 88 ? -6.5 -5.238 7.867 1 98.81 88 ILE A N 1
ATOM 702 C CA . ILE A 1 88 ? -6.738 -3.811 8.055 1 98.81 88 ILE A CA 1
ATOM 703 C C . ILE A 1 88 ? -6.32 -3.398 9.469 1 98.81 88 ILE A C 1
ATOM 705 O O . ILE A 1 88 ? -5.645 -2.383 9.648 1 98.81 88 ILE A O 1
ATOM 709 N N . LYS A 1 89 ? -6.68 -4.191 10.438 1 98.81 89 LYS A N 1
ATOM 710 C CA . LYS A 1 89 ? -6.281 -3.898 11.812 1 98.81 89 LYS A CA 1
ATOM 711 C C . LYS A 1 89 ? -4.762 -3.863 11.945 1 98.81 89 LYS A C 1
ATOM 713 O O . LYS A 1 89 ? -4.215 -2.988 12.625 1 98.81 89 LYS A O 1
ATOM 718 N N . GLY A 1 90 ? -4.117 -4.855 11.367 1 98.56 90 GLY A N 1
ATOM 719 C CA . GLY A 1 90 ? -2.666 -4.895 11.398 1 98.56 90 GLY A CA 1
ATOM 720 C C . GLY A 1 90 ? -2.023 -3.67 10.781 1 98.56 90 GLY A C 1
ATOM 721 O O . GLY A 1 90 ? -1.06 -3.125 11.32 1 98.56 90 GLY A O 1
ATOM 722 N N . VAL A 1 91 ?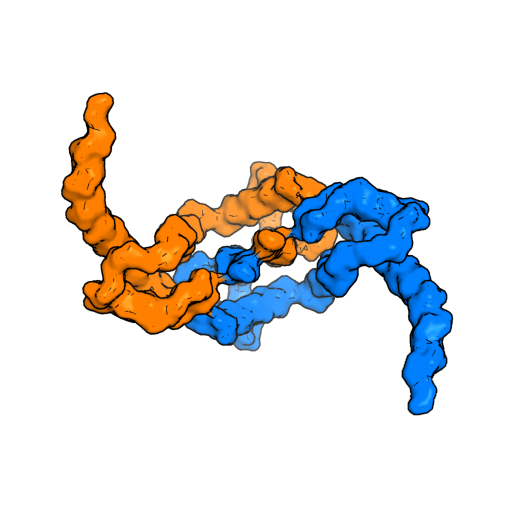 -2.533 -3.281 9.664 1 98.69 91 VAL A N 1
ATOM 723 C CA . VAL A 1 91 ? -1.988 -2.111 8.984 1 98.69 91 VAL A CA 1
ATOM 724 C C . VAL A 1 91 ? -2.232 -0.862 9.828 1 98.69 91 VAL A C 1
ATOM 726 O O . VAL A 1 91 ? -1.358 0.003 9.938 1 98.69 91 VAL A O 1
ATOM 729 N N . ILE A 1 92 ? -3.424 -0.739 10.406 1 98.88 92 ILE A N 1
ATOM 730 C CA . ILE A 1 92 ? -3.711 0.388 11.281 1 98.88 92 ILE A CA 1
ATOM 731 C C . ILE A 1 92 ? -2.709 0.411 12.438 1 98.88 92 ILE A C 1
ATOM 733 O O . ILE A 1 92 ? -2.172 1.468 12.781 1 98.88 92 ILE A O 1
ATOM 737 N N . ASP A 1 93 ? -2.396 -0.715 12.992 1 98.75 93 ASP A N 1
ATOM 738 C CA . ASP A 1 93 ? -1.425 -0.804 14.078 1 98.75 93 ASP A CA 1
ATOM 739 C C . ASP A 1 93 ? -0.055 -0.297 13.633 1 98.75 93 ASP A C 1
ATOM 741 O O . ASP A 1 93 ? 0.631 0.396 14.391 1 98.75 93 ASP A O 1
ATOM 745 N N . VAL A 1 94 ? 0.332 -0.631 12.484 1 98.31 94 VAL A N 1
ATOM 746 C CA . VAL A 1 94 ? 1.611 -0.185 11.945 1 98.31 94 VAL A CA 1
ATOM 747 C C . VAL A 1 94 ? 1.598 1.332 11.773 1 98.31 94 VAL A C 1
ATOM 749 O O . VAL A 1 94 ? 2.549 2.016 12.156 1 98.31 94 VAL A O 1
ATOM 752 N N . LEU A 1 95 ? 0.491 1.841 11.203 1 98.56 95 LEU A N 1
ATOM 753 C CA . LEU A 1 95 ? 0.388 3.279 10.984 1 98.56 95 LEU A CA 1
ATOM 754 C C . LEU A 1 95 ? 0.485 4.039 12.305 1 98.56 95 LEU A C 1
ATOM 756 O O . LEU A 1 95 ? 1.107 5.102 12.367 1 98.56 95 LEU A O 1
ATOM 760 N N . ILE A 1 96 ? -0.078 3.486 13.273 1 98.56 96 ILE A N 1
ATOM 761 C CA . ILE A 1 96 ? -0.088 4.125 14.586 1 98.56 96 ILE A CA 1
ATOM 762 C C . ILE A 1 96 ? 1.281 3.973 15.242 1 98.56 96 ILE A C 1
ATOM 764 O O .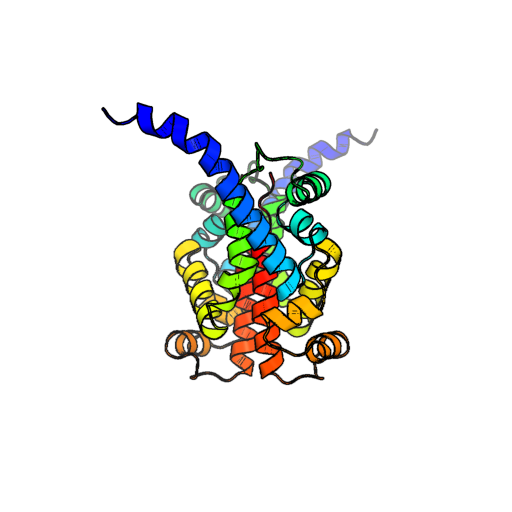 ILE A 1 96 ? 1.876 4.957 15.688 1 98.56 96 ILE A O 1
ATOM 768 N N . SER A 1 97 ? 1.806 2.781 15.305 1 98.31 97 SER A N 1
ATOM 769 C CA . SER A 1 97 ? 3.008 2.49 16.078 1 98.31 97 SER A CA 1
ATOM 770 C C . SER A 1 97 ? 4.254 3.027 15.391 1 98.31 97 SER A C 1
ATOM 772 O O . SER A 1 97 ? 5.141 3.59 16.031 1 98.31 97 SER A O 1
ATOM 774 N N . GLU A 1 98 ? 4.34 2.932 14.133 1 97.62 98 GLU A N 1
ATOM 775 C CA . GLU A 1 98 ? 5.559 3.295 13.406 1 97.62 98 GLU A CA 1
ATOM 776 C C . GLU A 1 98 ? 5.527 4.758 12.977 1 97.62 98 GLU A C 1
ATOM 778 O O . GLU A 1 98 ? 6.562 5.43 12.969 1 97.62 98 GLU A O 1
ATOM 783 N N . PHE A 1 99 ? 4.359 5.25 12.688 1 97.94 99 PHE A N 1
ATOM 784 C CA . PHE A 1 99 ? 4.305 6.57 12.078 1 97.94 99 PHE A CA 1
ATOM 785 C C . PHE A 1 99 ? 3.547 7.551 12.969 1 97.94 99 PHE A C 1
ATOM 787 O O . PHE A 1 99 ? 3.389 8.719 12.625 1 97.94 99 PHE A O 1
ATOM 794 N N . GLU A 1 100 ? 2.992 7.07 14.016 1 98.19 100 GLU A N 1
ATOM 795 C CA . GLU A 1 100 ? 2.295 7.867 15.023 1 98.19 100 GLU A CA 1
ATOM 796 C C . GLU A 1 100 ? 1.057 8.539 14.43 1 98.19 100 GLU A C 1
ATOM 798 O O . GLU A 1 100 ? 0.757 9.688 14.75 1 98.19 100 GLU A O 1
ATOM 803 N N . ILE A 1 101 ? 0.405 7.875 13.578 1 98.62 101 ILE A N 1
ATOM 804 C CA . ILE A 1 101 ? -0.873 8.305 13.023 1 98.62 101 ILE A CA 1
ATOM 805 C C . ILE A 1 101 ? -1.982 8.086 14.047 1 98.62 101 ILE A C 1
ATOM 807 O O . ILE A 1 101 ? -2.012 7.059 14.727 1 98.62 101 ILE A O 1
ATOM 811 N N . LYS A 1 102 ? -2.852 9.078 14.117 1 98.44 102 LYS A N 1
ATOM 812 C CA . LYS A 1 102 ? -3.967 8.969 15.055 1 98.44 102 LYS A CA 1
ATOM 813 C C . LYS A 1 102 ? -5.195 8.367 14.375 1 98.44 102 LYS A C 1
ATOM 815 O O . LYS A 1 102 ? -5.371 8.508 13.164 1 98.44 102 LYS A O 1
ATOM 820 N N . TYR A 1 103 ? -6.102 7.781 15.211 1 98.75 103 TYR A N 1
ATOM 821 C CA . TYR A 1 103 ? -7.375 7.293 14.695 1 98.75 103 TYR A CA 1
ATOM 822 C C . TYR A 1 103 ? -8.164 8.414 14.039 1 98.75 103 TYR A C 1
ATOM 824 O O . TYR A 1 103 ? -8.867 8.195 13.047 1 98.75 103 TYR A O 1
ATOM 832 N N . GLU A 1 104 ? -8.055 9.578 14.602 1 98.62 104 GLU A N 1
ATOM 833 C CA . GLU A 1 104 ? -8.75 10.734 14.055 1 98.62 104 GLU A CA 1
ATOM 834 C C . GLU A 1 104 ? -8.312 11.016 12.617 1 98.62 104 GLU A C 1
ATOM 836 O O . GLU A 1 104 ? -9.141 11.344 11.766 1 98.62 104 GLU A O 1
ATOM 841 N N . THR A 1 105 ? -7.012 10.891 12.344 1 98.5 105 THR A N 1
ATOM 842 C CA . THR A 1 105 ? -6.477 11.062 11 1 98.5 105 THR A CA 1
ATOM 843 C C . THR A 1 105 ? -7.078 10.039 10.039 1 98.5 105 THR A C 1
ATOM 845 O O . THR A 1 105 ? -7.527 10.391 8.945 1 98.5 105 THR A O 1
ATOM 848 N N . LEU A 1 106 ? -7.121 8.797 10.469 1 98.81 106 LEU A N 1
ATOM 849 C CA . LEU A 1 106 ? -7.68 7.727 9.648 1 98.81 106 LEU A CA 1
ATOM 850 C C . LEU A 1 106 ? -9.156 7.984 9.352 1 98.81 106 LEU A C 1
ATOM 852 O O . LEU A 1 106 ? -9.617 7.746 8.234 1 98.81 106 LEU A O 1
ATOM 856 N N . ALA A 1 107 ? -9.859 8.469 10.367 1 98.75 107 ALA A N 1
ATOM 857 C CA . ALA A 1 107 ? -11.273 8.789 10.203 1 98.75 107 ALA A CA 1
ATOM 858 C C . ALA A 1 107 ? -11.469 9.875 9.141 1 98.75 107 ALA A C 1
ATOM 860 O O . ALA A 1 107 ? -12.375 9.781 8.312 1 98.75 107 ALA A O 1
ATOM 861 N N . ILE A 1 108 ? -10.633 10.844 9.164 1 98.25 108 ILE A N 1
ATOM 862 C CA . ILE A 1 108 ? -10.711 11.938 8.203 1 98.25 108 ILE A CA 1
ATOM 863 C C . ILE A 1 108 ? -10.531 11.391 6.789 1 98.25 108 ILE A C 1
ATOM 865 O O . ILE A 1 108 ? -11.367 11.633 5.914 1 98.25 108 ILE A O 1
ATOM 869 N N . TYR A 1 109 ? -9.5 10.578 6.543 1 98.06 109 TYR A N 1
ATOM 870 C CA . TYR A 1 109 ? -9.195 10.078 5.211 1 98.06 109 TYR A CA 1
ATOM 871 C C . TYR A 1 109 ? -10.289 9.133 4.723 1 98.06 109 TYR A C 1
ATOM 873 O O . TYR A 1 109 ? -10.57 9.062 3.523 1 98.06 109 TYR A O 1
ATOM 881 N N . ALA A 1 110 ? -10.867 8.469 5.668 1 98.38 110 ALA A N 1
ATOM 882 C CA . ALA A 1 110 ? -11.891 7.484 5.309 1 98.38 110 ALA A CA 1
ATOM 883 C C . ALA A 1 110 ? -13.273 8.125 5.25 1 98.38 110 ALA A C 1
ATOM 885 O O . ALA A 1 110 ? -14.258 7.473 4.898 1 98.38 110 ALA A O 1
ATOM 886 N N . LYS A 1 111 ? -13.336 9.414 5.602 1 97.81 111 LYS A N 1
ATOM 887 C CA . LYS A 1 111 ? -14.617 10.117 5.684 1 97.81 111 LYS A CA 1
ATOM 888 C C . LYS A 1 111 ? -15.578 9.398 6.617 1 97.81 111 LYS A C 1
ATOM 890 O O . LYS A 1 111 ? -16.734 9.156 6.258 1 97.81 111 LYS A O 1
ATOM 895 N N . LEU A 1 112 ? -15.039 9.047 7.738 1 98.69 112 LEU A N 1
ATOM 896 C CA . LEU A 1 112 ? -15.781 8.398 8.812 1 98.69 112 LEU A CA 1
ATOM 897 C C . LEU A 1 112 ? -15.695 9.211 10.102 1 98.69 112 LEU A C 1
ATOM 899 O O . LEU A 1 112 ? -14.961 10.195 10.164 1 98.69 112 LEU A O 1
ATOM 903 N N . GLU A 1 113 ? -16.516 8.773 11.031 1 98.62 113 GLU A N 1
ATOM 904 C CA . GLU A 1 113 ? -16.375 9.32 12.383 1 98.62 113 GLU A CA 1
ATOM 905 C C . GLU A 1 113 ? -15.273 8.602 13.156 1 98.62 113 GLU A C 1
ATOM 907 O O . GLU A 1 113 ? -15.016 7.418 12.922 1 98.62 113 GLU A O 1
ATOM 912 N N . LEU A 1 114 ? -14.672 9.352 14.102 1 98.75 114 LEU A N 1
ATOM 913 C CA . LEU A 1 114 ? -13.641 8.781 14.953 1 98.75 114 LEU A CA 1
ATOM 914 C C . LEU A 1 114 ? -14.133 7.488 15.609 1 98.75 114 LEU A C 1
ATOM 916 O O . LEU A 1 114 ? -13.398 6.5 15.664 1 98.75 114 LEU A O 1
ATOM 920 N N . GLU A 1 115 ? -15.336 7.438 15.992 1 98.75 115 GLU A N 1
ATOM 921 C CA . GLU A 1 115 ? -15.914 6.297 16.688 1 98.75 115 GLU A CA 1
ATOM 922 C C . GLU A 1 115 ? -15.969 5.066 15.781 1 98.75 115 GLU A C 1
ATOM 924 O O . GLU A 1 115 ? -15.875 3.936 16.266 1 98.75 115 GLU A O 1
ATOM 929 N N . ASP A 1 116 ? -16.156 5.328 14.492 1 98.88 116 ASP A N 1
ATOM 930 C CA . ASP A 1 116 ? -16.172 4.211 13.555 1 98.88 116 ASP A CA 1
ATOM 931 C C . ASP A 1 116 ? -14.844 3.461 13.547 1 98.88 116 ASP A C 1
ATOM 933 O O . ASP A 1 116 ? -14.82 2.229 13.539 1 98.88 116 ASP A O 1
ATOM 937 N N . VAL A 1 117 ? -13.734 4.168 13.609 1 98.88 117 VAL A N 1
ATOM 938 C CA . VAL A 1 117 ? -12.406 3.562 13.609 1 98.88 117 VAL A CA 1
ATOM 939 C C . VAL A 1 117 ? -12.172 2.836 14.93 1 98.88 117 VAL A C 1
ATOM 941 O O . VAL A 1 117 ? -11.695 1.697 14.945 1 98.88 117 VAL A O 1
ATOM 944 N N . GLN A 1 118 ? -12.555 3.486 15.961 1 98.88 118 GLN A N 1
ATOM 945 C CA . GLN A 1 118 ? -12.391 2.891 17.281 1 98.88 118 GLN A CA 1
ATOM 946 C C . GLN A 1 118 ? -13.211 1.607 17.406 1 98.88 118 GLN A C 1
ATOM 948 O O . GLN A 1 118 ? -12.719 0.6 17.922 1 98.88 118 GLN A O 1
ATOM 953 N N . ASN A 1 119 ? -14.398 1.701 16.984 1 98.81 119 ASN A N 1
ATOM 954 C CA . ASN A 1 119 ? -15.281 0.536 17.031 1 98.81 119 ASN A CA 1
ATOM 955 C C . ASN A 1 119 ? -14.727 -0.615 16.188 1 98.81 119 ASN A C 1
ATOM 957 O O . ASN A 1 119 ? -14.75 -1.768 16.625 1 98.81 119 ASN A O 1
ATOM 961 N N . PHE A 1 120 ? -14.25 -0.315 15.102 1 98.88 120 PHE A N 1
ATOM 962 C CA . PHE A 1 120 ? -13.664 -1.338 14.242 1 98.88 120 PHE A CA 1
ATOM 963 C C . PHE A 1 120 ? -12.508 -2.035 14.945 1 98.88 120 PHE A C 1
ATOM 965 O O . PHE A 1 120 ? -12.391 -3.262 14.891 1 98.88 120 PHE A O 1
ATOM 972 N N . MET A 1 121 ? -11.656 -1.249 15.578 1 98.81 121 MET A N 1
ATOM 973 C CA . MET A 1 121 ? -10.492 -1.8 16.266 1 98.81 121 MET A CA 1
ATOM 974 C C . MET A 1 121 ? -10.914 -2.676 17.438 1 98.81 121 MET A C 1
ATOM 976 O O . MET A 1 121 ? -10.234 -3.652 17.766 1 98.81 121 MET A O 1
ATOM 980 N N . ASP A 1 122 ? -12.008 -2.398 18 1 98.44 122 ASP A N 1
ATOM 981 C CA . ASP A 1 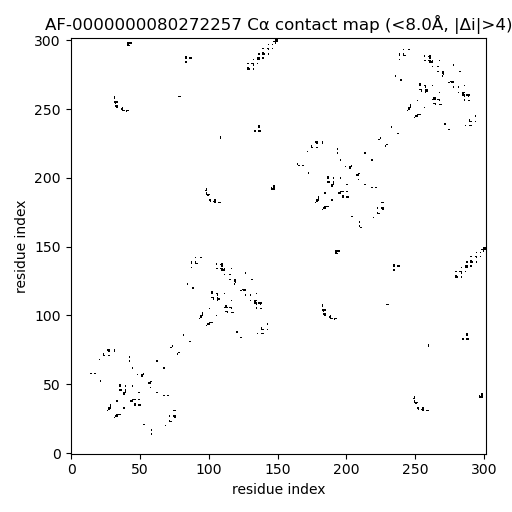122 ? -12.531 -3.178 19.125 1 98.44 122 ASP A CA 1
ATOM 982 C C . ASP A 1 122 ? -13.211 -4.453 18.625 1 98.44 122 ASP A C 1
ATOM 984 O O . ASP A 1 122 ? -12.992 -5.535 19.172 1 98.44 122 ASP A O 1
ATOM 988 N N . ASP A 1 123 ? -14.016 -4.27 17.656 1 98.38 123 ASP A N 1
ATOM 989 C CA . ASP A 1 123 ? -14.766 -5.352 17.031 1 98.38 123 ASP A CA 1
ATOM 990 C C . ASP A 1 123 ? -15.07 -5.031 15.562 1 98.38 123 ASP A C 1
ATOM 992 O O . ASP A 1 123 ? -15.883 -4.152 15.273 1 98.38 123 ASP A O 1
ATOM 996 N N . THR A 1 124 ? -14.555 -5.781 14.688 1 98.25 124 THR A N 1
ATOM 997 C CA . THR A 1 124 ? -14.641 -5.477 13.266 1 98.25 124 THR A CA 1
ATOM 998 C C . THR A 1 124 ? -16.078 -5.609 12.766 1 98.25 124 THR A C 1
ATOM 1000 O O . THR A 1 124 ? -16.422 -5.105 11.695 1 98.25 124 THR A O 1
ATOM 1003 N 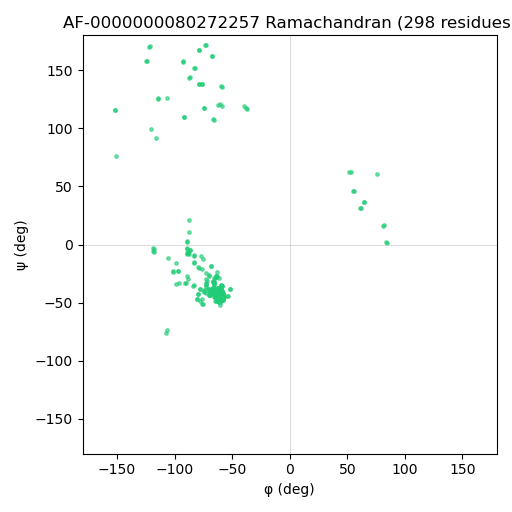N . LYS A 1 125 ? -16.891 -6.281 13.484 1 97.81 125 LYS A N 1
ATOM 1004 C CA . LYS A 1 125 ? -18.266 -6.5 13.062 1 97.81 125 LYS A CA 1
ATOM 1005 C C . LYS A 1 125 ? -19.172 -5.383 13.562 1 97.81 125 LYS A C 1
ATOM 1007 O O . LYS A 1 125 ? -20.375 -5.367 13.258 1 97.81 125 LYS A O 1
ATOM 1012 N N . SER A 1 126 ? -18.562 -4.453 14.188 1 97.81 126 SER A N 1
ATOM 1013 C CA . SER A 1 126 ? -19.344 -3.412 14.844 1 97.81 126 SER A CA 1
ATOM 1014 C C . SER A 1 126 ? -19.641 -2.26 13.891 1 97.81 126 SER A C 1
ATOM 1016 O O . SER A 1 126 ? -20.391 -1.341 14.234 1 97.81 126 SER A O 1
ATOM 1018 N N . ILE A 1 127 ? -19.094 -2.244 12.711 1 98.44 127 ILE A N 1
ATOM 1019 C CA . ILE A 1 127 ? -19.391 -1.208 11.727 1 98.44 127 ILE A CA 1
ATOM 1020 C C . ILE A 1 127 ? -19.875 -1.852 10.43 1 98.44 127 ILE A C 1
ATOM 1022 O O . ILE A 1 127 ? -19.641 -3.039 10.188 1 98.44 127 ILE A O 1
ATOM 1026 N N . SER A 1 128 ? -20.578 -1.081 9.641 1 98.5 128 SER A N 1
ATOM 1027 C CA . SER A 1 128 ? -21.141 -1.601 8.398 1 98.5 128 SER A CA 1
ATOM 1028 C C . SER A 1 128 ? -20.047 -1.934 7.391 1 98.5 128 SER A C 1
ATOM 1030 O O . SER A 1 128 ? -18.938 -1.412 7.48 1 98.5 128 SER A O 1
ATOM 1032 N N . ILE A 1 129 ? -20.406 -2.729 6.422 1 98.62 129 ILE A N 1
ATOM 1033 C CA . ILE A 1 129 ? -19.469 -3.139 5.379 1 98.62 129 ILE A CA 1
ATOM 1034 C C . ILE A 1 129 ? -19.078 -1.928 4.539 1 98.62 129 ILE A C 1
ATOM 1036 O O . ILE A 1 129 ? -17.938 -1.841 4.07 1 98.62 129 ILE A O 1
ATOM 1040 N N . GLU A 1 130 ? -19.969 -0.988 4.363 1 98.62 130 GLU A N 1
ATOM 1041 C CA . GLU A 1 130 ? -19.672 0.243 3.637 1 98.62 130 GLU A CA 1
ATOM 1042 C C . GLU A 1 130 ? -18.578 1.042 4.336 1 98.62 130 GLU A C 1
ATOM 1044 O O . GLU A 1 130 ? -17.672 1.569 3.686 1 98.62 130 GLU A O 1
ATOM 1049 N N . LYS A 1 131 ? -18.672 1.106 5.582 1 98.81 131 LYS A N 1
ATOM 1050 C CA . LYS A 1 131 ? -17.672 1.831 6.363 1 98.81 131 LYS A CA 1
ATOM 1051 C C . LYS A 1 131 ? -16.328 1.097 6.359 1 98.81 131 LYS A C 1
ATOM 1053 O O . LYS A 1 131 ? -15.273 1.725 6.273 1 98.81 131 LYS A O 1
ATOM 1058 N N . LYS A 1 132 ? -16.406 -0.204 6.43 1 98.81 132 LYS A N 1
ATOM 1059 C CA . LYS A 1 132 ? -15.18 -0.996 6.336 1 98.81 132 LYS A CA 1
ATOM 1060 C C . LYS A 1 132 ? -14.461 -0.751 5.012 1 98.81 132 LYS A C 1
ATOM 1062 O O . LYS A 1 132 ? -13.234 -0.644 4.977 1 98.81 132 LYS A O 1
ATOM 1067 N N . TYR A 1 133 ? -15.258 -0.713 4.008 1 98.81 133 TYR A N 1
ATOM 1068 C CA . TYR A 1 133 ? -14.719 -0.493 2.67 1 98.81 133 TYR A CA 1
ATOM 1069 C C . TYR A 1 133 ? -13.977 0.834 2.594 1 98.81 133 TYR A C 1
ATOM 1071 O O . TYR A 1 133 ? -12.828 0.882 2.152 1 98.81 133 TYR A O 1
ATOM 1079 N N . LYS A 1 134 ? -14.578 1.834 3.074 1 98.69 134 LYS A N 1
ATOM 1080 C CA . LYS A 1 134 ? -13.961 3.156 3.076 1 98.69 134 LYS A CA 1
ATOM 1081 C C . LYS A 1 134 ? -12.68 3.162 3.908 1 98.69 134 LYS A C 1
ATOM 1083 O O . LYS A 1 134 ? -11.656 3.703 3.48 1 98.69 134 LYS A O 1
ATOM 1088 N N . LEU A 1 135 ? -12.758 2.588 5.059 1 98.88 135 LEU A N 1
ATOM 1089 C CA . LEU A 1 135 ? -11.625 2.541 5.969 1 98.88 135 LEU A CA 1
ATOM 1090 C C . LEU A 1 135 ? -10.461 1.768 5.352 1 98.88 135 LEU A C 1
ATOM 1092 O O . LEU A 1 135 ? -9.312 2.207 5.418 1 98.88 135 LEU A O 1
ATOM 1096 N N . SER A 1 136 ? -10.797 0.632 4.746 1 98.88 136 SER A N 1
ATOM 1097 C CA . SER A 1 136 ? -9.758 -0.213 4.172 1 98.88 136 SER A CA 1
ATOM 1098 C C . SER A 1 136 ? -9.008 0.514 3.062 1 98.88 136 SER A C 1
ATOM 1100 O O . SER A 1 136 ? -7.773 0.462 3.002 1 98.88 136 SER A O 1
ATOM 1102 N N . VAL A 1 137 ? -9.688 1.215 2.199 1 98.81 137 VAL A N 1
ATOM 1103 C CA . VAL A 1 137 ? -9.062 1.918 1.085 1 98.81 137 VAL A CA 1
ATOM 1104 C C . VAL A 1 137 ? -8.148 3.021 1.619 1 98.81 137 VAL A C 1
ATOM 1106 O O . VAL A 1 137 ? -7.004 3.158 1.177 1 98.81 137 VAL A O 1
ATOM 1109 N N . ALA A 1 138 ? -8.641 3.73 2.572 1 98.44 138 ALA A N 1
ATOM 1110 C CA . ALA A 1 138 ? -7.863 4.828 3.137 1 98.44 138 ALA A CA 1
ATOM 1111 C C . ALA A 1 138 ? -6.598 4.312 3.818 1 98.44 138 ALA A C 1
ATOM 1113 O O . ALA A 1 138 ? -5.496 4.797 3.549 1 98.44 138 ALA A O 1
ATOM 1114 N N . VAL A 1 139 ? -6.738 3.332 4.641 1 98.75 139 VAL A N 1
ATOM 1115 C CA . VAL A 1 139 ? -5.66 2.842 5.492 1 98.75 139 VAL A CA 1
ATOM 1116 C C . VAL A 1 139 ? -4.594 2.162 4.637 1 98.75 139 VAL A C 1
ATOM 1118 O O . VAL A 1 139 ? -3.396 2.395 4.82 1 98.75 139 VAL A O 1
ATOM 1121 N N . LEU A 1 140 ? -5.035 1.385 3.721 1 98.75 140 LEU A N 1
ATOM 1122 C CA . LEU A 1 140 ? -4.078 0.649 2.9 1 98.75 140 LEU A CA 1
ATOM 1123 C C . LEU A 1 140 ? -3.367 1.583 1.925 1 98.75 140 LEU A C 1
ATOM 1125 O O . LEU A 1 140 ? -2.191 1.383 1.613 1 98.75 140 LEU A O 1
ATOM 1129 N N . PHE A 1 141 ? -4.016 2.568 1.453 1 98.19 141 PHE A N 1
ATOM 1130 C CA . PHE A 1 141 ? -3.359 3.518 0.564 1 98.19 141 PHE A CA 1
ATOM 1131 C C . PHE A 1 141 ? -2.332 4.352 1.323 1 98.19 141 PHE A C 1
ATOM 1133 O O . PHE A 1 141 ? -1.245 4.625 0.811 1 98.19 141 PHE A O 1
ATOM 1140 N N . LEU A 1 142 ? -2.684 4.762 2.531 1 98.06 142 LEU A N 1
ATOM 1141 C CA . LEU A 1 142 ? -1.709 5.453 3.369 1 98.06 142 LEU A CA 1
ATOM 1142 C C . LEU A 1 142 ? -0.489 4.574 3.623 1 98.06 142 LEU A C 1
ATOM 1144 O O . LEU A 1 142 ? 0.647 5.051 3.568 1 98.06 142 LEU A O 1
ATOM 1148 N N . HIS A 1 143 ? -0.778 3.338 3.934 1 98.12 143 HIS A N 1
ATOM 1149 C CA . HIS A 1 143 ? 0.3 2.379 4.148 1 98.12 143 HIS A CA 1
ATOM 1150 C C . HIS A 1 143 ? 1.245 2.336 2.951 1 98.12 143 HIS A C 1
ATOM 1152 O O . HIS A 1 143 ? 2.467 2.32 3.121 1 98.12 143 HIS A O 1
ATOM 1158 N N . TYR A 1 144 ? 0.704 2.322 1.78 1 97.06 144 TYR A N 1
ATOM 1159 C CA . TYR A 1 144 ? 1.488 2.352 0.551 1 97.06 144 TYR A CA 1
ATOM 1160 C C . TYR A 1 144 ? 2.293 3.641 0.447 1 97.06 144 TYR A C 1
ATOM 1162 O O . TYR A 1 144 ? 3.484 3.613 0.132 1 97.06 144 TYR A O 1
ATOM 1170 N N . LEU A 1 145 ? 1.643 4.75 0.685 1 95.25 145 LEU A N 1
ATOM 1171 C CA . LEU A 1 145 ? 2.285 6.051 0.566 1 95.25 145 LEU A CA 1
ATOM 1172 C C . LEU A 1 145 ? 3.477 6.16 1.514 1 95.25 145 LEU A C 1
ATOM 1174 O O . LEU A 1 145 ? 4.484 6.785 1.18 1 95.25 145 LEU A O 1
ATOM 1178 N N . PHE A 1 146 ? 3.348 5.547 2.676 1 95.81 146 PHE A N 1
ATOM 1179 C CA . PHE A 1 146 ? 4.336 5.723 3.732 1 95.81 146 PHE A CA 1
ATOM 1180 C C . PHE A 1 146 ? 5.52 4.781 3.529 1 95.81 146 PHE A C 1
ATOM 1182 O O . PHE A 1 146 ? 6.559 4.934 4.176 1 95.81 146 PHE A O 1
ATOM 1189 N N . LYS A 1 147 ? 5.309 3.854 2.713 1 92.56 147 LYS A N 1
ATOM 1190 C CA . LYS A 1 147 ? 6.414 2.932 2.475 1 92.56 147 LYS A CA 1
ATOM 1191 C C . LYS A 1 147 ? 7.578 3.637 1.786 1 92.56 147 LYS A C 1
ATOM 1193 O O . LYS A 1 147 ? 7.418 4.199 0.701 1 92.56 147 LYS A O 1
ATOM 1198 N N . ARG A 1 148 ? 8.641 3.852 2.629 1 78.94 148 ARG A N 1
ATOM 1199 C CA . ARG A 1 148 ? 9.789 4.578 2.082 1 78.94 148 ARG A CA 1
ATOM 1200 C C . ARG A 1 148 ? 10.758 3.627 1.391 1 78.94 148 ARG A C 1
ATOM 1202 O O . ARG A 1 148 ? 10.875 2.463 1.775 1 78.94 148 ARG A O 1
ATOM 1209 N N . LEU A 1 149 ? 11.211 4.32 0.375 1 56.72 149 LEU A N 1
ATOM 1210 C CA . LEU A 1 149 ? 12.328 3.67 -0.299 1 56.72 149 LEU A CA 1
ATOM 1211 C C . LEU A 1 149 ? 13.602 3.789 0.529 1 56.72 149 LEU A C 1
ATOM 1213 O O . LEU A 1 149 ? 13.797 4.781 1.235 1 56.72 149 LEU A O 1
ATOM 1217 N N . PRO A 1 150 ? 14.219 2.717 1.012 1 47.28 150 PRO A N 1
ATOM 1218 C CA . PRO A 1 150 ? 15.492 2.844 1.733 1 47.28 150 PRO A CA 1
ATOM 1219 C C . PRO A 1 150 ? 16.406 3.92 1.146 1 47.28 150 PRO A C 1
ATOM 1221 O O . PRO A 1 150 ? 16.406 4.133 -0.07 1 47.28 150 PRO A O 1
ATOM 1224 N N . ASN A 1 151 ? 16.766 5.043 1.876 1 40.88 151 ASN A N 1
ATOM 1225 C CA . ASN A 1 151 ? 17.891 5.891 1.503 1 40.88 151 ASN A CA 1
ATOM 1226 C C . ASN A 1 151 ? 19.125 5.066 1.161 1 40.88 151 ASN A C 1
ATOM 1228 O O . ASN A 1 151 ? 19.344 4.004 1.743 1 40.88 151 ASN A O 1
ATOM 1232 N N . MET B 1 1 ? 20.203 35.375 -24.078 1 24.05 1 MET B N 1
ATOM 1233 C CA . MET B 1 1 ? 20.062 36.656 -23.359 1 24.05 1 MET B CA 1
ATOM 1234 C C . MET B 1 1 ? 19.781 36.406 -21.875 1 24.05 1 MET B C 1
ATOM 1236 O O . MET B 1 1 ? 20.422 37 -21.016 1 24.05 1 MET B O 1
ATOM 1240 N N . ASP B 1 2 ? 18.453 35.812 -21.578 1 24.91 2 ASP B N 1
ATOM 1241 C CA . ASP B 1 2 ? 17.656 36.25 -20.422 1 24.91 2 ASP B CA 1
ATOM 1242 C C . ASP B 1 2 ? 18.016 35.469 -19.172 1 24.91 2 ASP B C 1
ATOM 1244 O O . ASP B 1 2 ? 17.141 34.969 -18.453 1 24.91 2 ASP B O 1
ATOM 1248 N N . ILE B 1 3 ? 19.172 34.875 -19.109 1 31.86 3 ILE B N 1
ATOM 1249 C CA . ILE B 1 3 ? 19.672 33.938 -18.094 1 31.86 3 ILE B CA 1
ATOM 1250 C C . ILE B 1 3 ? 19.969 34.688 -16.812 1 31.86 3 ILE B C 1
ATOM 1252 O O . ILE B 1 3 ? 19.938 34.125 -15.719 1 31.86 3 ILE B O 1
ATOM 1256 N N . ASP B 1 4 ? 20.484 35.938 -16.984 1 32.38 4 ASP B N 1
ATOM 1257 C CA . ASP B 1 4 ? 21.016 36.75 -15.875 1 32.38 4 ASP B CA 1
ATOM 1258 C C . ASP B 1 4 ? 19.891 37.188 -14.945 1 32.38 4 ASP B C 1
ATOM 1260 O O . ASP B 1 4 ? 20.141 37.531 -13.781 1 32.38 4 ASP B O 1
ATOM 1264 N N . ILE B 1 5 ? 18.688 37.562 -15.602 1 36.53 5 ILE B N 1
ATOM 1265 C CA . ILE B 1 5 ? 17.609 38.156 -14.82 1 36.53 5 ILE B CA 1
ATOM 1266 C C . ILE B 1 5 ? 17.109 37.156 -13.781 1 36.53 5 ILE B C 1
ATOM 1268 O O . ILE B 1 5 ? 16.406 37.531 -12.828 1 36.53 5 ILE B O 1
ATOM 1272 N N . VAL B 1 6 ? 17.328 35.844 -14.055 1 36.03 6 VAL B N 1
ATOM 1273 C CA . VAL B 1 6 ? 16.703 34.812 -13.234 1 36.03 6 VAL B CA 1
ATOM 1274 C C . VAL B 1 6 ? 17.438 34.688 -11.898 1 36.03 6 VAL B C 1
ATOM 1276 O O . VAL B 1 6 ? 16.891 34.156 -10.93 1 36.03 6 VAL B O 1
ATOM 1279 N N . ARG B 1 7 ? 18.594 35.062 -11.68 1 36.03 7 ARG B N 1
ATOM 1280 C CA . ARG B 1 7 ? 19.406 34.875 -10.477 1 36.03 7 ARG B CA 1
ATOM 1281 C C . ARG B 1 7 ? 18.984 35.875 -9.391 1 36.03 7 ARG B C 1
ATOM 1283 O O . ARG B 1 7 ? 19.047 35.531 -8.195 1 36.03 7 ARG B O 1
ATOM 1290 N N . GLN B 1 8 ? 18.859 37.125 -9.688 1 37.91 8 GLN B N 1
ATOM 1291 C CA . GLN B 1 8 ? 18.531 38.094 -8.656 1 37.91 8 GLN B CA 1
ATOM 1292 C C . GLN B 1 8 ? 17.141 37.875 -8.078 1 37.91 8 GLN B C 1
ATOM 1294 O O . GLN B 1 8 ? 16.875 38.188 -6.922 1 37.91 8 GLN B O 1
ATOM 1299 N N . SER B 1 9 ? 16.016 37.375 -8.914 1 37.69 9 SER B N 1
ATOM 1300 C CA . SER B 1 9 ? 14.625 37.031 -8.594 1 37.69 9 SER B CA 1
ATOM 1301 C C . SER B 1 9 ? 14.539 35.656 -7.906 1 37.69 9 SER B C 1
ATOM 1303 O O . SER B 1 9 ? 13.461 35.25 -7.477 1 37.69 9 SER B O 1
ATOM 1305 N N . VAL B 1 10 ? 15.484 34.844 -7.801 1 44.09 10 VAL B N 1
ATOM 1306 C CA . VAL B 1 10 ? 15.609 33.531 -7.203 1 44.09 10 VAL B CA 1
ATOM 1307 C C . VAL B 1 10 ? 15.773 33.656 -5.691 1 44.09 10 VAL B C 1
ATOM 1309 O O . VAL B 1 10 ? 15.422 32.75 -4.945 1 44.09 10 VAL B O 1
ATOM 1312 N N . SER B 1 11 ? 16.5 34.5 -5.168 1 41.94 11 SER B N 1
ATOM 1313 C CA . SER B 1 11 ? 16.766 34.688 -3.746 1 41.94 11 SER B CA 1
ATOM 1314 C C . SER B 1 11 ? 15.492 35 -2.977 1 41.94 11 SER B C 1
ATOM 1316 O O . SER B 1 11 ? 15.312 34.562 -1.848 1 41.94 11 SER B O 1
ATOM 1318 N N . LYS B 1 12 ? 14.672 36 -3.396 1 45.72 12 LYS B N 1
ATOM 1319 C CA . LYS B 1 12 ? 13.375 36.438 -2.881 1 45.72 12 LYS B CA 1
ATOM 1320 C C . LYS B 1 12 ? 12.328 35.312 -3.055 1 45.72 12 LYS B C 1
ATOM 1322 O O . LYS B 1 12 ? 11.352 35.281 -2.312 1 45.72 12 LYS B O 1
ATOM 1327 N N . ASN B 1 13 ? 12.445 34.406 -4.008 1 49.94 13 ASN B N 1
ATOM 1328 C CA . ASN B 1 13 ? 11.578 33.344 -4.523 1 49.94 13 ASN B CA 1
ATOM 1329 C C . ASN B 1 13 ? 11.688 32.062 -3.689 1 49.94 13 ASN B C 1
ATOM 1331 O O . ASN B 1 13 ? 10.711 31.328 -3.559 1 49.94 13 ASN B O 1
ATOM 1335 N N . ILE B 1 14 ? 12.898 31.781 -3.209 1 53.72 14 ILE B N 1
ATOM 1336 C CA . ILE B 1 14 ? 13.094 30.656 -2.301 1 53.72 14 ILE B CA 1
ATOM 1337 C C . ILE B 1 14 ? 12.258 30.875 -1.037 1 53.72 14 ILE B C 1
ATOM 1339 O O . ILE B 1 14 ? 11.617 29.938 -0.549 1 53.72 14 ILE B O 1
ATOM 1343 N N . ASN B 1 15 ? 12.242 32.188 -0.538 1 64.62 15 ASN B N 1
ATOM 1344 C CA . ASN B 1 15 ? 11.477 32.531 0.661 1 64.62 15 ASN B CA 1
ATOM 1345 C C . ASN B 1 15 ? 9.984 32.281 0.459 1 64.62 15 ASN B C 1
ATOM 1347 O O . ASN B 1 15 ? 9.297 31.828 1.371 1 64.62 15 ASN B O 1
ATOM 1351 N N . GLN B 1 16 ? 9.727 32.438 -0.862 1 74.81 16 GLN B N 1
ATOM 1352 C CA . GLN B 1 16 ? 8.305 32.281 -1.116 1 74.81 16 GLN B CA 1
ATOM 1353 C C . GLN B 1 16 ? 7.922 30.797 -1.126 1 74.81 16 GLN B C 1
ATOM 1355 O O . GLN B 1 16 ? 6.871 30.422 -0.601 1 74.81 16 GLN B O 1
ATOM 1360 N N . THR B 1 17 ? 8.82 30.016 -1.68 1 80.38 17 THR B N 1
ATOM 1361 C CA . THR B 1 17 ? 8.562 28.578 -1.74 1 80.38 17 THR B CA 1
ATOM 1362 C C . THR B 1 17 ? 8.539 27.984 -0.34 1 80.38 17 THR B C 1
ATOM 1364 O O . THR B 1 17 ? 7.695 27.125 -0.041 1 80.38 17 THR B O 1
ATOM 1367 N N . ASP B 1 18 ? 9.43 28.531 0.487 1 85.69 18 ASP B N 1
ATOM 1368 C CA . ASP B 1 18 ? 9.461 28.031 1.86 1 85.69 18 ASP B CA 1
ATOM 1369 C C . ASP B 1 18 ? 8.172 28.375 2.6 1 85.69 18 ASP B C 1
ATOM 1371 O O . ASP B 1 18 ? 7.645 27.562 3.352 1 85.69 18 ASP B O 1
ATOM 1375 N N . CYS B 1 19 ? 7.789 29.594 2.252 1 87.62 19 CYS B N 1
ATOM 1376 C CA . CYS B 1 19 ? 6.559 30.047 2.9 1 87.62 19 CYS B CA 1
ATOM 1377 C C . CYS B 1 19 ? 5.379 29.172 2.49 1 87.62 19 CYS B C 1
ATOM 1379 O O . CYS B 1 19 ? 4.531 28.844 3.318 1 87.62 19 CYS B O 1
ATOM 1381 N N . ILE B 1 20 ? 5.359 28.844 1.28 1 89.94 20 ILE B N 1
ATOM 1382 C CA . ILE B 1 20 ? 4.281 28.031 0.751 1 89.94 20 ILE B CA 1
ATOM 1383 C C . ILE B 1 20 ? 4.32 26.641 1.397 1 89.94 20 ILE B C 1
ATOM 1385 O O . ILE B 1 20 ? 3.291 26.125 1.841 1 89.94 20 ILE B O 1
ATOM 1389 N N . ILE B 1 21 ? 5.434 26.062 1.516 1 92.25 21 ILE B N 1
ATOM 1390 C CA . ILE B 1 21 ? 5.594 24.719 2.082 1 92.25 21 ILE B CA 1
ATOM 1391 C C . ILE B 1 21 ? 5.211 24.75 3.561 1 92.25 21 ILE B C 1
ATOM 1393 O O . ILE B 1 21 ? 4.512 23.844 4.039 1 92.25 21 ILE B O 1
ATOM 1397 N N . ARG B 1 22 ? 5.609 25.75 4.23 1 93.31 22 ARG B N 1
ATOM 1398 C CA . ARG B 1 22 ? 5.234 25.875 5.637 1 93.31 22 ARG B CA 1
ATOM 1399 C C . ARG B 1 22 ? 3.719 25.969 5.793 1 93.31 22 ARG B C 1
ATOM 1401 O O . ARG B 1 22 ? 3.148 25.328 6.688 1 93.31 22 ARG B O 1
ATOM 1408 N N . GLY B 1 23 ? 3.154 26.766 4.93 1 94 23 GLY B N 1
ATOM 1409 C CA . GLY B 1 23 ? 1.704 26.859 4.945 1 94 23 GLY B CA 1
ATOM 1410 C C . GLY B 1 23 ? 1.017 25.531 4.684 1 94 23 GLY B C 1
ATOM 1411 O O . GLY B 1 23 ? 0.013 25.219 5.32 1 94 23 GLY B O 1
ATOM 1412 N N . ASP B 1 24 ? 1.538 24.812 3.789 1 94.62 24 ASP B N 1
ATOM 1413 C CA . ASP B 1 24 ? 0.983 23.5 3.451 1 94.62 24 ASP B CA 1
ATOM 1414 C C . ASP B 1 24 ? 1.105 22.531 4.625 1 94.62 24 ASP B C 1
ATOM 1416 O O . ASP B 1 24 ? 0.184 21.766 4.898 1 94.62 24 ASP B O 1
ATOM 1420 N N . ILE B 1 25 ? 2.236 22.578 5.27 1 96.38 25 ILE B N 1
ATOM 1421 C CA . ILE B 1 25 ? 2.447 21.719 6.422 1 96.38 25 ILE B CA 1
ATOM 1422 C C . ILE B 1 25 ? 1.462 22.078 7.531 1 96.38 25 ILE B C 1
ATOM 1424 O O . ILE B 1 25 ? 0.856 21.203 8.148 1 96.38 25 ILE B O 1
ATOM 1428 N N . GLN B 1 26 ? 1.317 23.344 7.715 1 96.56 26 GLN B N 1
ATOM 1429 C CA . GLN B 1 26 ? 0.376 23.797 8.734 1 96.56 26 GLN B CA 1
ATOM 1430 C C . GLN B 1 26 ? -1.042 23.328 8.422 1 96.56 26 GLN B C 1
ATOM 1432 O O . GLN B 1 26 ? -1.769 22.891 9.312 1 96.56 26 GLN B O 1
ATOM 1437 N N . ASN B 1 27 ? -1.382 23.5 7.234 1 95.81 27 ASN B N 1
ATOM 1438 C CA . ASN B 1 27 ? -2.699 23.031 6.805 1 95.81 27 ASN B CA 1
ATOM 1439 C C . ASN B 1 27 ? -2.877 21.531 7.047 1 95.81 27 ASN B C 1
ATOM 1441 O O . ASN B 1 27 ? -3.93 21.109 7.52 1 95.81 27 ASN B O 1
ATOM 1445 N N . MET B 1 28 ? -1.91 20.75 6.707 1 97 28 MET B N 1
ATOM 1446 C CA . MET B 1 28 ? -1.935 19.312 6.906 1 97 28 MET B CA 1
ATOM 1447 C C . MET B 1 28 ? -2.111 18.969 8.383 1 97 28 MET B C 1
ATOM 1449 O O . MET B 1 28 ? -2.928 18.109 8.727 1 97 28 MET B O 1
ATOM 1453 N N . ILE B 1 29 ? -1.391 19.672 9.219 1 97.69 29 ILE B N 1
ATOM 1454 C CA . ILE B 1 29 ? -1.465 19.438 10.656 1 97.69 29 ILE B CA 1
ATOM 1455 C C . ILE B 1 29 ? -2.865 19.781 11.164 1 97.69 29 ILE B C 1
ATOM 1457 O O . ILE B 1 29 ? -3.475 18.984 11.891 1 97.69 29 ILE B O 1
ATOM 1461 N N . LYS B 1 30 ? -3.363 20.859 10.742 1 97.06 30 LYS B N 1
ATOM 1462 C CA . LYS B 1 30 ? -4.625 21.375 11.266 1 97.06 30 LYS B CA 1
ATOM 1463 C C . LYS B 1 30 ? -5.809 20.562 10.734 1 97.06 30 LYS B C 1
ATOM 1465 O O . LYS B 1 30 ? -6.695 20.172 11.5 1 97.06 30 LYS B O 1
ATOM 1470 N N . ASN B 1 31 ? -5.789 20.203 9.531 1 96.56 31 ASN B N 1
ATOM 1471 C CA . ASN B 1 31 ? -6.988 19.672 8.898 1 96.56 31 ASN B CA 1
ATOM 1472 C C . ASN B 1 31 ? -6.941 18.156 8.797 1 96.56 31 ASN B C 1
ATOM 1474 O O . ASN B 1 31 ? -7.984 17.5 8.711 1 96.56 31 ASN B O 1
ATOM 1478 N N . PHE B 1 32 ? -5.73 17.609 8.82 1 97.5 32 PHE B N 1
ATOM 1479 C CA . PHE B 1 32 ? -5.609 16.172 8.656 1 97.5 32 PHE B CA 1
ATOM 1480 C C . PHE B 1 32 ? -4.984 15.531 9.891 1 97.5 32 PHE B C 1
ATOM 1482 O O . PHE B 1 32 ? -4.809 14.312 9.938 1 97.5 32 PHE B O 1
ATOM 1489 N N . LYS B 1 33 ? -4.621 16.344 10.781 1 97.69 33 LYS B N 1
ATOM 1490 C CA . LYS B 1 33 ? -4.156 15.922 12.102 1 97.69 33 LYS B CA 1
ATOM 1491 C C . LYS B 1 33 ? -2.898 15.062 11.992 1 97.69 33 LYS B C 1
ATOM 1493 O O . LYS B 1 33 ? -2.713 14.125 12.766 1 97.69 33 LYS B O 1
ATOM 1498 N N . ILE B 1 34 ? -2.096 15.32 10.992 1 98.12 34 ILE B N 1
ATOM 1499 C CA . ILE B 1 34 ? -0.767 14.727 10.875 1 98.12 34 ILE B CA 1
ATOM 1500 C C . ILE B 1 34 ? 0.267 15.641 11.523 1 98.12 34 ILE B C 1
ATOM 1502 O O . ILE B 1 34 ? 0.595 16.703 10.984 1 98.12 34 ILE B O 1
ATOM 1506 N N . GLU B 1 35 ? 0.767 15.195 12.594 1 97.81 35 GLU B N 1
ATOM 1507 C CA . GLU B 1 35 ? 1.698 16.031 13.344 1 97.81 35 GLU B CA 1
ATOM 1508 C C . GLU B 1 35 ? 3.09 16.016 12.719 1 97.81 35 GLU B C 1
ATOM 1510 O O . GLU B 1 35 ? 3.391 15.148 11.891 1 97.81 35 GLU B O 1
ATOM 1515 N N . LEU B 1 36 ? 3.93 16.922 13.164 1 97.5 36 LEU B N 1
ATOM 1516 C CA . LEU B 1 36 ? 5.277 17.047 12.625 1 97.5 36 LEU B CA 1
ATOM 1517 C C . LEU B 1 36 ? 6.082 15.773 12.859 1 97.5 36 LEU B C 1
ATOM 1519 O O . LEU B 1 36 ? 6.875 15.367 12.008 1 97.5 36 LEU B O 1
ATOM 1523 N N . LYS B 1 37 ? 5.914 15.211 13.977 1 97.88 37 LYS B N 1
ATOM 1524 C CA . LYS B 1 37 ? 6.617 13.969 14.281 1 97.88 37 LYS B CA 1
ATOM 1525 C C . LYS B 1 37 ? 6.246 12.867 13.297 1 97.88 37 LYS B C 1
ATOM 1527 O O . LYS B 1 37 ? 7.113 12.125 12.836 1 97.88 37 LYS B O 1
ATOM 1532 N N . SER B 1 38 ? 4.98 12.758 12.977 1 98.19 38 SER B N 1
ATOM 1533 C CA . SER B 1 38 ? 4.52 11.805 11.984 1 98.19 38 SER B CA 1
ATOM 1534 C C . SER B 1 38 ? 5.105 12.109 10.609 1 98.19 38 SER B C 1
ATOM 1536 O O . SER B 1 38 ? 5.562 11.203 9.906 1 98.19 38 SER B O 1
ATOM 1538 N N . LEU B 1 39 ? 5.07 13.383 10.273 1 97.31 39 LEU B N 1
ATOM 1539 C CA . LEU B 1 39 ? 5.637 13.789 8.992 1 97.31 39 LEU B CA 1
ATOM 1540 C C . LEU B 1 39 ? 7.109 13.391 8.898 1 97.31 39 LEU B C 1
ATOM 1542 O O . LEU B 1 39 ? 7.57 12.945 7.848 1 97.31 39 LEU B O 1
ATOM 1546 N N . SER B 1 40 ? 7.824 13.578 9.977 1 96.62 40 SER B N 1
ATOM 1547 C CA . SER B 1 40 ? 9.227 13.164 10.031 1 96.62 40 SER B CA 1
ATOM 1548 C C . SER B 1 40 ? 9.383 11.672 9.766 1 96.62 40 SER B C 1
ATOM 1550 O O . SER B 1 40 ? 10.211 11.266 8.945 1 96.62 40 SER B O 1
ATOM 1552 N N . LYS B 1 41 ? 8.594 10.898 10.336 1 96.62 41 LYS B N 1
ATOM 1553 C CA . LYS B 1 41 ? 8.656 9.445 10.18 1 96.62 41 LYS B CA 1
ATOM 1554 C C . LYS B 1 41 ? 8.25 9.023 8.773 1 96.62 41 LYS B C 1
ATOM 1556 O O . LYS B 1 41 ? 8.844 8.109 8.195 1 96.62 41 LYS B O 1
ATOM 1561 N N . ILE B 1 42 ? 7.285 9.672 8.25 1 96.62 42 ILE B N 1
ATOM 1562 C CA . ILE B 1 42 ? 6.773 9.359 6.918 1 96.62 42 ILE B CA 1
ATOM 1563 C C . ILE B 1 42 ? 7.832 9.688 5.867 1 96.62 42 ILE B C 1
ATOM 1565 O O . ILE B 1 42 ? 8.078 8.891 4.957 1 96.62 42 ILE B O 1
ATOM 1569 N N . THR B 1 43 ? 8.516 10.836 6.055 1 94.56 43 THR B N 1
ATOM 1570 C CA . THR B 1 43 ? 9.375 11.344 4.988 1 94.56 43 THR B CA 1
ATOM 1571 C C . THR B 1 43 ? 10.828 10.93 5.215 1 94.56 43 THR B C 1
ATOM 1573 O O . THR B 1 43 ? 11.648 10.992 4.297 1 94.56 43 THR B O 1
ATOM 1576 N N . GLY B 1 44 ? 11.133 10.641 6.461 1 93.69 44 GLY B N 1
ATOM 1577 C CA . GLY B 1 44 ? 12.523 10.375 6.809 1 93.69 44 GLY B CA 1
ATOM 1578 C C . GLY B 1 44 ? 13.32 11.633 7.074 1 93.69 44 GLY B C 1
ATOM 1579 O O . GLY B 1 44 ? 14.523 11.57 7.348 1 93.69 44 GLY B O 1
ATOM 1580 N N . ILE B 1 45 ? 12.648 12.758 7 1 93.25 45 ILE B N 1
ATOM 1581 C CA . ILE B 1 45 ? 13.312 14.023 7.309 1 93.25 45 ILE B CA 1
ATOM 1582 C C . ILE B 1 45 ? 13.406 14.203 8.82 1 93.25 45 ILE B C 1
ATOM 1584 O O . ILE B 1 45 ? 12.445 13.93 9.547 1 93.25 45 ILE B O 1
ATOM 1588 N N . ASP B 1 46 ? 14.5 14.664 9.234 1 94.19 46 ASP B N 1
ATOM 1589 C CA . ASP B 1 46 ? 14.773 14.812 10.656 1 94.19 46 ASP B CA 1
ATOM 1590 C C . ASP B 1 46 ? 13.742 15.719 11.328 1 94.19 46 ASP B C 1
ATOM 1592 O O . ASP B 1 46 ? 13.43 16.797 10.812 1 94.19 46 ASP B O 1
ATOM 1596 N N . TYR B 1 47 ? 13.273 15.273 12.484 1 96.19 47 TYR B N 1
ATOM 1597 C CA . TYR B 1 47 ? 12.242 16 13.211 1 96.19 47 TYR B CA 1
ATOM 1598 C C . TYR B 1 47 ? 12.734 17.391 13.617 1 96.19 47 TYR B C 1
ATOM 1600 O O . TYR B 1 47 ? 11.992 18.375 13.5 1 96.19 47 TYR B O 1
ATOM 1608 N N . VAL B 1 48 ? 13.93 17.438 14.125 1 94.94 48 VAL B N 1
ATOM 1609 C CA . VAL B 1 48 ? 14.469 18.719 14.57 1 94.94 48 VAL B CA 1
ATOM 1610 C C . VAL B 1 48 ? 14.586 19.672 13.391 1 94.94 48 VAL B C 1
ATOM 1612 O O . VAL B 1 48 ? 14.289 20.859 13.508 1 94.94 48 VAL B O 1
ATOM 1615 N N . TRP B 1 49 ? 14.953 19.125 12.289 1 93.75 49 TRP B N 1
ATOM 1616 C CA . TRP B 1 49 ? 15.031 19.938 11.094 1 93.75 49 TRP B CA 1
ATOM 1617 C C . TRP B 1 49 ? 13.664 20.5 10.727 1 93.75 49 TRP B C 1
ATOM 1619 O O . TRP B 1 49 ? 13.531 21.703 10.445 1 93.75 49 TRP B O 1
ATOM 1629 N N . LEU B 1 50 ? 12.68 19.641 10.719 1 94.88 50 LEU B N 1
ATOM 1630 C CA . LEU B 1 50 ? 11.32 20.062 10.391 1 94.88 50 LEU B CA 1
ATOM 1631 C C . LEU B 1 50 ? 10.828 21.141 11.352 1 94.88 50 LEU B C 1
ATOM 1633 O O . LEU B 1 50 ? 10.211 22.125 10.938 1 94.88 50 LEU B O 1
ATOM 1637 N N . LYS B 1 51 ? 11.062 20.891 12.57 1 95.38 51 LYS B N 1
ATOM 1638 C CA . LYS B 1 51 ? 10.656 21.844 13.594 1 95.38 51 LYS B CA 1
ATOM 1639 C C . LYS B 1 51 ? 11.305 23.219 13.367 1 95.38 51 LYS B C 1
ATOM 1641 O O . LYS B 1 51 ? 10.633 24.25 13.406 1 95.38 51 LYS B O 1
ATOM 1646 N N . ASP B 1 52 ? 12.609 23.172 13.109 1 93.75 52 ASP B N 1
ATOM 1647 C CA . ASP B 1 52 ? 13.336 24.406 12.844 1 93.75 52 ASP B CA 1
ATOM 1648 C C . ASP B 1 52 ? 12.805 25.109 11.594 1 93.75 52 ASP B C 1
ATOM 1650 O O . ASP B 1 52 ? 12.703 26.328 11.547 1 93.75 52 ASP B O 1
ATOM 1654 N N . PHE B 1 53 ? 12.555 24.297 10.633 1 93.38 53 PHE B N 1
ATOM 1655 C CA . PHE B 1 53 ? 12 24.828 9.391 1 93.38 53 PHE B CA 1
ATOM 1656 C C . PHE B 1 53 ? 10.672 25.547 9.656 1 93.38 53 PHE B C 1
ATOM 1658 O O . PHE B 1 53 ? 10.461 26.656 9.188 1 93.38 53 PHE B O 1
ATOM 1665 N N . MET B 1 54 ? 9.859 25.016 10.438 1 94.25 54 MET B N 1
ATOM 1666 C CA . MET B 1 54 ? 8.547 25.578 10.742 1 94.25 54 MET B CA 1
ATOM 1667 C C . MET B 1 54 ? 8.68 26.844 11.578 1 94.25 54 MET B C 1
ATOM 1669 O O . MET B 1 54 ? 7.863 27.766 11.461 1 94.25 54 MET B O 1
ATOM 1673 N N . ASP B 1 55 ? 9.742 26.891 12.281 1 92.38 55 ASP B N 1
ATOM 1674 C CA . ASP B 1 55 ? 9.977 28.047 13.133 1 92.38 55 ASP B CA 1
ATOM 1675 C C . ASP B 1 55 ? 10.664 29.172 12.367 1 92.38 55 ASP B C 1
ATOM 1677 O O . ASP B 1 55 ? 10.875 30.266 12.898 1 92.38 55 ASP B O 1
ATOM 1681 N N . GLY B 1 56 ? 11.031 28.906 11.117 1 87.94 56 GLY B N 1
ATOM 1682 C CA . GLY B 1 56 ? 11.68 29.922 10.289 1 87.94 56 GLY B CA 1
ATOM 1683 C C . GLY B 1 56 ? 13.164 30.047 10.555 1 87.94 56 GLY B C 1
ATOM 1684 O O . GLY B 1 56 ? 13.797 31.016 10.156 1 87.94 56 GLY B O 1
ATOM 1685 N N . LYS B 1 57 ? 13.75 29.062 11.203 1 86.19 57 LYS B N 1
ATOM 1686 C CA . LYS B 1 57 ? 15.164 29.109 11.562 1 86.19 57 LYS B CA 1
ATOM 1687 C C . LYS B 1 57 ? 16.031 28.531 10.461 1 86.19 57 LYS B C 1
ATOM 1689 O O . LYS B 1 57 ? 17.25 28.75 10.438 1 86.19 57 LYS B O 1
ATOM 1694 N N . ASN B 1 58 ? 15.547 27.594 9.617 1 67.62 58 ASN B N 1
ATOM 1695 C CA . ASN B 1 58 ? 16.297 26.953 8.539 1 67.62 58 ASN B CA 1
ATOM 1696 C C . ASN B 1 58 ? 15.648 27.203 7.184 1 67.62 58 ASN B C 1
ATOM 1698 O O . ASN B 1 58 ? 14.477 26.875 6.977 1 67.62 58 ASN B O 1
ATOM 1702 N N . ASN B 1 59 ? 16.141 28.172 6.391 1 63.66 59 ASN B N 1
ATOM 1703 C CA . ASN B 1 59 ? 15.492 28.516 5.129 1 63.66 59 ASN B CA 1
ATOM 1704 C C . ASN B 1 59 ? 16.188 27.859 3.945 1 63.66 59 ASN B C 1
ATOM 1706 O O . ASN B 1 59 ? 15.695 27.906 2.82 1 63.66 59 ASN B O 1
ATOM 1710 N N . SER B 1 60 ? 17.375 27.344 4.02 1 62.22 60 SER B N 1
ATOM 1711 C CA . SER B 1 60 ? 18.078 27.266 2.744 1 62.22 60 SER B CA 1
ATOM 1712 C C . SER B 1 60 ? 18.125 25.844 2.219 1 62.22 60 SER B C 1
ATOM 1714 O O . SER B 1 60 ? 18.094 25.609 1.006 1 62.22 60 SER B O 1
ATOM 1716 N N . ASN B 1 61 ? 17.797 24.844 2.961 1 79.19 61 ASN B N 1
ATOM 1717 C CA . ASN B 1 61 ? 18.109 23.594 2.275 1 79.19 61 ASN B CA 1
ATOM 1718 C C . ASN B 1 61 ? 17.156 22.469 2.703 1 79.19 61 ASN B C 1
ATOM 1720 O O . ASN B 1 61 ? 17.547 21.578 3.463 1 79.19 61 ASN B O 1
ATOM 1724 N N . ILE B 1 62 ? 15.992 22.703 2.064 1 81.06 62 ILE B N 1
ATOM 1725 C CA . ILE B 1 62 ? 15.062 21.625 2.324 1 81.06 62 ILE B CA 1
ATOM 1726 C C . ILE B 1 62 ? 15.633 20.312 1.773 1 81.06 62 ILE B C 1
ATOM 1728 O O . ILE B 1 62 ? 15.977 20.234 0.594 1 81.06 62 ILE B O 1
ATOM 1732 N N . PRO B 1 63 ? 15.781 19.438 2.73 1 82.75 63 PRO B N 1
ATOM 1733 C CA . PRO B 1 63 ? 16.156 18.109 2.215 1 82.75 63 PRO B CA 1
ATOM 1734 C C . PRO B 1 63 ? 15.102 17.531 1.276 1 82.75 63 PRO B C 1
ATOM 1736 O O . PRO B 1 63 ? 13.93 17.438 1.643 1 82.75 63 PRO B O 1
ATOM 1739 N N . GLU B 1 64 ? 15.453 17.234 0.053 1 83.12 64 GLU B N 1
ATOM 1740 C CA . GLU B 1 64 ? 14.57 16.656 -0.952 1 83.12 64 GLU B CA 1
ATOM 1741 C C . GLU B 1 64 ? 13.281 17.453 -1.09 1 83.12 64 GLU B C 1
ATOM 1743 O O . GLU B 1 64 ? 12.188 16.938 -0.857 1 83.12 64 GLU B O 1
ATOM 1748 N N . PRO B 1 65 ? 13.367 18.672 -1.478 1 85.62 65 PRO B N 1
ATOM 1749 C CA . PRO B 1 65 ? 12.219 19.578 -1.477 1 85.62 65 PRO B CA 1
ATOM 1750 C C . PRO B 1 65 ? 11.062 19.078 -2.34 1 85.62 65 PRO B C 1
ATOM 1752 O O . PRO B 1 65 ? 9.898 19.234 -1.971 1 85.62 65 PRO B O 1
ATOM 1755 N N . ALA B 1 66 ? 11.414 18.531 -3.455 1 88.19 66 ALA B N 1
ATOM 1756 C CA . ALA B 1 66 ? 10.359 18.016 -4.324 1 88.19 66 ALA B CA 1
ATOM 1757 C C . ALA B 1 66 ? 9.617 16.859 -3.664 1 88.19 66 ALA B C 1
ATOM 1759 O O . ALA B 1 66 ? 8.383 16.781 -3.732 1 88.19 66 ALA B O 1
ATOM 1760 N N . TYR B 1 67 ? 10.352 16.016 -3.051 1 90.94 67 TYR B N 1
ATOM 1761 C CA . TYR B 1 67 ? 9.758 14.883 -2.355 1 90.94 67 TYR B CA 1
ATOM 1762 C C . TYR B 1 67 ? 8.844 15.352 -1.23 1 90.94 67 TYR B C 1
ATOM 1764 O O . TYR B 1 67 ? 7.707 14.891 -1.11 1 90.94 67 TYR B O 1
ATOM 1772 N N . LEU B 1 68 ? 9.367 16.234 -0.452 1 92.44 68 LEU B N 1
ATOM 1773 C CA . LEU B 1 68 ? 8.586 16.75 0.671 1 92.44 68 LEU B CA 1
ATOM 1774 C C . LEU B 1 68 ? 7.312 17.422 0.185 1 92.44 68 LEU B C 1
ATOM 1776 O O . LEU B 1 68 ? 6.223 17.156 0.699 1 92.44 68 LEU B O 1
ATOM 1780 N N . SER B 1 69 ? 7.438 18.25 -0.804 1 92.62 69 SER B N 1
ATOM 1781 C CA . SER B 1 69 ? 6.281 18.953 -1.338 1 92.62 69 SER B CA 1
ATOM 1782 C C . SER B 1 69 ? 5.242 18 -1.896 1 92.62 69 SER B C 1
ATOM 1784 O O . SER B 1 69 ? 4.043 18.156 -1.656 1 92.62 69 SER B O 1
ATOM 1786 N N . ASN B 1 70 ? 5.688 17.016 -2.57 1 93.44 70 ASN B N 1
ATOM 1787 C CA . ASN B 1 70 ? 4.781 16.031 -3.137 1 93.44 70 ASN B CA 1
ATOM 1788 C C . ASN B 1 70 ? 4.062 15.234 -2.047 1 93.44 70 ASN B C 1
ATOM 1790 O O . ASN B 1 70 ? 2.869 14.953 -2.162 1 93.44 70 ASN B O 1
ATOM 1794 N N . MET B 1 71 ? 4.789 14.891 -1.039 1 94.31 71 MET B N 1
ATOM 1795 C CA . MET B 1 71 ? 4.207 14.125 0.06 1 94.31 71 MET B CA 1
ATOM 1796 C C . MET B 1 71 ? 3.137 14.938 0.781 1 94.31 71 MET B C 1
ATOM 1798 O O . MET B 1 71 ? 2.045 14.438 1.053 1 94.31 71 MET B O 1
ATOM 1802 N N . ILE B 1 72 ? 3.441 16.172 1.003 1 95.44 72 ILE B N 1
ATOM 1803 C CA . ILE B 1 72 ? 2.484 17.047 1.67 1 95.44 72 ILE B CA 1
ATOM 1804 C C . ILE B 1 72 ? 1.233 17.188 0.807 1 95.44 72 ILE B C 1
ATOM 1806 O O . ILE B 1 72 ? 0.111 17.125 1.314 1 95.44 72 ILE B O 1
ATOM 1810 N N . TYR B 1 73 ? 1.461 17.406 -0.409 1 93.88 73 TYR B N 1
ATOM 1811 C CA . TYR B 1 73 ? 0.333 17.531 -1.326 1 93.88 73 TYR B CA 1
ATOM 1812 C C . TYR B 1 73 ? -0.533 16.266 -1.297 1 93.88 73 TYR B C 1
ATOM 1814 O O . TYR B 1 73 ? -1.76 16.359 -1.202 1 93.88 73 TYR B O 1
ATOM 1822 N N . MET B 1 74 ? 0.094 15.102 -1.374 1 94.31 74 MET B N 1
ATOM 1823 C CA . MET B 1 74 ? -0.63 13.836 -1.383 1 94.31 74 MET B CA 1
ATOM 1824 C C . MET B 1 74 ? -1.411 13.641 -0.087 1 94.31 74 MET B C 1
ATOM 1826 O O . MET B 1 74 ? -2.57 13.219 -0.111 1 94.31 74 MET B O 1
ATOM 1830 N N . LEU B 1 75 ? -0.833 14.062 0.985 1 96.25 75 LEU B N 1
ATOM 1831 C CA . LEU B 1 75 ? -1.432 13.852 2.297 1 96.25 75 LEU B CA 1
ATOM 1832 C C . LEU B 1 75 ? -2.475 14.922 2.602 1 96.25 75 LEU B C 1
ATOM 1834 O O . LEU B 1 75 ? -3.195 14.828 3.598 1 96.25 75 LEU B O 1
ATOM 1838 N N . SER B 1 76 ? -2.555 15.836 1.871 1 93.19 76 SER B N 1
ATOM 1839 C CA . SER B 1 76 ? -3.555 16.875 2.049 1 93.19 76 SER B CA 1
ATOM 1840 C C . SER B 1 76 ? -4.652 16.781 0.991 1 93.19 76 SER B C 1
ATOM 1842 O O . SER B 1 76 ? -5.656 16.094 1.192 1 93.19 76 SER B O 1
ATOM 1844 N N . ASP B 1 77 ? -4.398 17.203 -0.21 1 87.69 77 ASP B N 1
ATOM 1845 C CA . ASP B 1 77 ? -5.434 17.281 -1.233 1 87.69 77 ASP B CA 1
ATOM 1846 C C . ASP B 1 77 ? -5.426 16.047 -2.121 1 87.69 77 ASP B C 1
ATOM 1848 O O . ASP B 1 77 ? -6.477 15.594 -2.586 1 87.69 77 ASP B O 1
ATOM 1852 N N . GLY B 1 78 ? -4.363 15.539 -2.32 1 88.88 78 GLY B N 1
ATOM 1853 C CA . GLY B 1 78 ? -4.199 14.477 -3.299 1 88.88 78 GLY B CA 1
ATOM 1854 C C . GLY B 1 78 ? -4.98 13.219 -2.953 1 88.88 78 GLY B C 1
ATOM 1855 O O . GLY B 1 78 ? -5.672 12.664 -3.805 1 88.88 78 GLY B O 1
ATOM 1856 N N . ILE B 1 79 ? -4.961 12.836 -1.777 1 90.56 79 ILE B N 1
ATOM 1857 C CA . ILE B 1 79 ? -5.559 11.57 -1.362 1 90.56 79 ILE B CA 1
ATOM 1858 C C . ILE B 1 79 ? -7.082 11.688 -1.39 1 90.56 79 ILE B C 1
ATOM 1860 O O . ILE B 1 79 ? -7.781 10.711 -1.667 1 90.56 79 ILE B O 1
ATOM 1864 N N . LEU B 1 80 ? -7.609 12.867 -1.166 1 91.44 80 LEU B N 1
ATOM 1865 C CA . LEU B 1 80 ? -9.055 13.039 -1.039 1 91.44 80 LEU B CA 1
ATOM 1866 C C . LEU B 1 80 ? -9.688 13.312 -2.398 1 91.44 80 LEU B C 1
ATOM 1868 O O . LEU B 1 80 ? -10.914 13.273 -2.533 1 91.44 80 LEU B O 1
ATOM 1872 N N . MET B 1 81 ? -8.906 13.492 -3.381 1 92.25 81 MET B N 1
ATOM 1873 C CA . MET B 1 81 ? -9.406 13.875 -4.695 1 92.25 81 MET B CA 1
ATOM 1874 C C . MET B 1 81 ? -9.969 12.672 -5.441 1 92.25 81 MET B C 1
ATOM 1876 O O . MET B 1 81 ? -10.703 12.828 -6.418 1 92.25 81 MET B O 1
ATOM 1880 N N . ILE B 1 82 ? -9.617 11.516 -5.086 1 95.69 82 ILE B N 1
ATOM 1881 C CA . ILE B 1 82 ? -10.023 10.289 -5.762 1 95.69 82 ILE B CA 1
ATOM 1882 C C . ILE B 1 82 ? -10.906 9.461 -4.836 1 95.69 82 ILE B C 1
ATOM 1884 O O . ILE B 1 82 ? -10.555 9.219 -3.68 1 95.69 82 ILE B O 1
ATOM 1888 N N . ASN B 1 83 ? -12.047 9.125 -5.348 1 96.94 83 ASN B N 1
ATOM 1889 C CA . ASN B 1 83 ? -12.922 8.312 -4.512 1 96.94 83 ASN B CA 1
ATOM 1890 C C . ASN B 1 83 ? -12.43 6.875 -4.41 1 96.94 83 ASN B C 1
ATOM 1892 O O . ASN B 1 83 ? -11.531 6.469 -5.152 1 96.94 83 ASN B O 1
ATOM 1896 N N . GLU B 1 84 ? -13.039 6.094 -3.543 1 98.06 84 GLU B N 1
ATOM 1897 C CA . GLU B 1 84 ? -12.562 4.754 -3.217 1 98.06 84 GLU B CA 1
ATOM 1898 C C . GLU B 1 84 ? -12.547 3.857 -4.453 1 98.06 84 GLU B C 1
ATOM 1900 O O . GLU B 1 84 ? -11.547 3.203 -4.738 1 98.06 84 GLU B O 1
ATOM 1905 N N . ASP B 1 85 ? -13.656 3.822 -5.191 1 98.62 85 ASP B N 1
ATOM 1906 C CA . ASP B 1 85 ? -13.766 2.953 -6.359 1 98.62 85 ASP B CA 1
ATOM 1907 C C . ASP B 1 85 ? -12.711 3.307 -7.406 1 98.62 85 ASP B C 1
ATOM 1909 O O . ASP B 1 85 ? -12.047 2.422 -7.949 1 98.62 85 ASP B O 1
ATOM 1913 N N . ASP B 1 86 ? -12.578 4.543 -7.633 1 98.38 86 ASP B N 1
ATOM 1914 C CA . ASP B 1 86 ? -11.617 5 -8.633 1 98.38 86 ASP B CA 1
ATOM 1915 C C . ASP B 1 86 ? -10.188 4.703 -8.195 1 98.38 86 ASP B C 1
ATOM 1917 O O . ASP B 1 86 ? -9.328 4.387 -9.023 1 98.38 86 ASP B O 1
ATOM 1921 N N . ARG B 1 87 ? -9.93 4.844 -6.953 1 98.38 87 ARG B N 1
ATOM 1922 C CA . ARG B 1 87 ? -8.609 4.52 -6.434 1 98.38 87 ARG B CA 1
ATOM 1923 C C . ARG B 1 87 ? -8.281 3.049 -6.656 1 98.38 87 ARG B C 1
ATOM 1925 O O . ARG B 1 87 ? -7.176 2.715 -7.094 1 98.38 87 ARG B O 1
ATOM 1932 N N . ILE B 1 88 ? -9.258 2.176 -6.371 1 98.81 88 ILE B N 1
ATOM 1933 C CA . ILE B 1 88 ? -9.047 0.745 -6.559 1 98.81 88 ILE B CA 1
ATOM 1934 C C . ILE B 1 88 ? -8.812 0.445 -8.039 1 98.81 88 ILE B C 1
ATOM 1936 O O . ILE B 1 88 ? -7.891 -0.302 -8.383 1 98.81 88 ILE B O 1
ATOM 1940 N N . LYS B 1 89 ? -9.594 1.047 -8.883 1 98.81 89 LYS B N 1
ATOM 1941 C CA . LYS B 1 89 ? -9.414 0.851 -10.32 1 98.81 89 LYS B CA 1
ATOM 1942 C C . LYS B 1 89 ? -8.023 1.306 -10.758 1 98.81 89 LYS B C 1
ATOM 1944 O O . LYS B 1 89 ? -7.371 0.634 -11.562 1 98.81 89 LYS B O 1
ATOM 1949 N N . GLY B 1 90 ? -7.637 2.479 -10.289 1 98.5 90 GLY B N 1
ATOM 1950 C CA . GLY B 1 90 ? -6.309 2.984 -10.602 1 98.5 90 GLY B CA 1
ATOM 1951 C C . GLY B 1 90 ? -5.195 2.053 -10.172 1 98.5 90 GLY B C 1
ATOM 1952 O O . GLY B 1 90 ? -4.234 1.835 -10.914 1 98.5 90 GLY B O 1
ATOM 1953 N N . VAL B 1 91 ? -5.312 1.556 -8.992 1 98.69 91 VAL B N 1
ATOM 1954 C CA . VAL B 1 91 ? -4.293 0.648 -8.477 1 98.69 91 VAL B CA 1
ATOM 1955 C C . VAL B 1 91 ? -4.285 -0.639 -9.297 1 98.69 91 VAL B C 1
ATOM 1957 O O . VAL B 1 91 ? -3.219 -1.177 -9.609 1 98.69 91 VAL B O 1
ATOM 1960 N N . ILE B 1 92 ? -5.457 -1.161 -9.625 1 98.88 92 ILE B N 1
ATOM 1961 C CA . ILE B 1 92 ? -5.535 -2.348 -10.469 1 98.88 92 ILE B CA 1
ATOM 1962 C C . ILE B 1 92 ? -4.832 -2.08 -11.797 1 98.88 92 ILE B C 1
ATOM 1964 O O . ILE B 1 92 ? -4.062 -2.916 -12.281 1 98.88 92 ILE B O 1
ATOM 1968 N N . ASP B 1 93 ? -5.023 -0.935 -12.367 1 98.75 93 ASP B N 1
ATOM 1969 C CA . ASP B 1 93 ? -4.375 -0.571 -13.625 1 98.75 93 ASP B CA 1
ATOM 1970 C C . ASP B 1 93 ? -2.855 -0.589 -13.484 1 98.75 93 ASP B C 1
ATOM 1972 O O . ASP B 1 93 ? -2.148 -1.042 -14.391 1 98.75 93 ASP B O 1
ATOM 1976 N N . VAL B 1 94 ? -2.375 -0.103 -12.43 1 98.31 94 VAL B N 1
ATOM 1977 C CA . VAL B 1 94 ? -0.938 -0.089 -12.172 1 98.31 94 VAL B CA 1
ATOM 1978 C C . VAL B 1 94 ? -0.421 -1.521 -12.055 1 98.31 94 VAL B C 1
ATOM 1980 O O . VAL B 1 94 ? 0.604 -1.87 -12.641 1 98.31 94 VAL B O 1
ATOM 1983 N N . LEU B 1 95 ? -1.159 -2.346 -11.297 1 98.62 95 LEU B N 1
ATOM 1984 C CA . LEU B 1 95 ? -0.739 -3.73 -11.109 1 98.62 95 LEU B CA 1
ATOM 1985 C C . LEU B 1 95 ? -0.667 -4.461 -12.445 1 98.62 95 LEU B C 1
ATOM 1987 O O . LEU B 1 95 ? 0.24 -5.266 -12.664 1 98.62 95 LEU B O 1
ATOM 1991 N N . ILE B 1 96 ? -1.574 -4.164 -13.258 1 98.62 96 ILE B N 1
ATOM 1992 C CA . ILE B 1 96 ? -1.638 -4.816 -14.562 1 98.62 96 ILE B CA 1
ATOM 1993 C C . ILE B 1 96 ? -0.556 -4.246 -15.477 1 98.62 96 ILE B C 1
ATOM 1995 O O . ILE B 1 96 ? 0.227 -4.996 -16.062 1 98.62 96 ILE B O 1
ATOM 1999 N N . SER B 1 97 ? -0.474 -2.953 -15.602 1 98.38 97 SER B N 1
ATOM 2000 C CA . SER B 1 97 ? 0.385 -2.312 -16.594 1 98.38 97 SER B CA 1
ATOM 2001 C C . SER B 1 97 ? 1.853 -2.389 -16.172 1 98.38 97 SER B C 1
ATOM 2003 O O . SER B 1 97 ? 2.721 -2.656 -17.016 1 98.38 97 SER B O 1
ATOM 2005 N N . GLU B 1 98 ? 2.162 -2.213 -14.969 1 97.62 98 GLU B N 1
ATOM 2006 C CA . GLU B 1 98 ? 3.549 -2.133 -14.516 1 97.62 98 GLU B CA 1
ATOM 2007 C C . GLU B 1 98 ? 4.09 -3.512 -14.148 1 97.62 98 GLU B C 1
ATOM 2009 O O . GLU B 1 98 ? 5.266 -3.803 -14.367 1 97.62 98 GLU B O 1
ATOM 2014 N N . PHE B 1 99 ? 3.221 -4.352 -13.641 1 97.94 99 PHE B N 1
ATOM 2015 C CA . PHE B 1 99 ? 3.727 -5.598 -13.07 1 97.94 99 PHE B CA 1
ATOM 2016 C C . PHE B 1 99 ? 3.172 -6.797 -13.836 1 97.94 99 PHE B C 1
ATOM 2018 O O . PHE B 1 99 ? 3.48 -7.945 -13.5 1 97.94 99 PHE B O 1
ATOM 2025 N N . GLU B 1 100 ? 2.293 -6.555 -14.727 1 98.19 100 GLU B N 1
ATOM 2026 C CA . GLU B 1 100 ? 1.71 -7.57 -15.602 1 98.19 100 GLU B CA 1
ATOM 2027 C C . GLU B 1 100 ? 0.905 -8.586 -14.797 1 98.19 100 GLU B C 1
ATOM 2029 O O . GLU B 1 100 ? 0.94 -9.789 -15.094 1 98.19 100 GLU B O 1
ATOM 2034 N N . ILE B 1 101 ? 0.255 -8.148 -13.812 1 98.62 101 ILE B N 1
ATOM 2035 C CA . ILE B 1 101 ? -0.672 -8.953 -13.031 1 98.62 101 ILE B CA 1
ATOM 2036 C C . ILE B 1 101 ? -1.977 -9.141 -13.797 1 98.62 101 ILE B C 1
ATOM 2038 O O . ILE B 1 101 ? -2.477 -8.203 -14.422 1 98.62 101 ILE B O 1
ATOM 2042 N N . LYS B 1 102 ? -2.471 -10.367 -13.727 1 98.44 102 LYS B N 1
ATOM 2043 C CA . LYS B 1 102 ? -3.727 -10.648 -14.414 1 98.44 102 LYS B CA 1
ATOM 2044 C C . LYS B 1 102 ? -4.918 -10.461 -13.477 1 98.44 102 LYS B C 1
ATOM 2046 O O . LYS B 1 102 ? -4.793 -10.609 -12.266 1 98.44 102 LYS B O 1
ATOM 2051 N N . TYR B 1 103 ? -6.117 -10.227 -14.102 1 98.75 103 TYR B N 1
ATOM 2052 C CA . TYR B 1 103 ? -7.348 -10.164 -13.32 1 98.75 103 TYR B CA 1
ATOM 2053 C C . TYR B 1 103 ? -7.582 -11.461 -12.562 1 98.75 103 TYR B C 1
ATOM 2055 O O . TYR B 1 103 ? -8.102 -11.445 -11.438 1 98.75 103 TYR B O 1
ATOM 2063 N N . GLU B 1 104 ? -7.215 -12.531 -13.172 1 98.62 104 GLU B N 1
ATOM 2064 C CA . GLU B 1 104 ? -7.371 -13.836 -12.531 1 98.62 104 GLU B CA 1
ATOM 2065 C C . GLU B 1 104 ? -6.59 -13.914 -11.227 1 98.62 104 GLU B C 1
ATOM 2067 O O . GLU B 1 104 ? -7.07 -14.469 -10.234 1 98.62 104 GLU B O 1
ATOM 2072 N N . THR B 1 105 ? -5.375 -13.367 -11.211 1 98.56 105 THR B N 1
ATOM 2073 C CA . THR B 1 105 ? -4.551 -13.312 -10.008 1 98.56 105 THR B CA 1
ATOM 2074 C C . THR B 1 105 ? -5.25 -12.508 -8.914 1 98.56 105 THR B C 1
ATOM 2076 O O . THR B 1 105 ? -5.328 -12.953 -7.766 1 98.56 105 THR B O 1
ATOM 2079 N N . LEU B 1 106 ? -5.773 -11.359 -9.273 1 98.81 106 LEU B N 1
ATOM 2080 C CA . LEU B 1 106 ? -6.477 -10.508 -8.32 1 98.81 106 LEU B CA 1
ATOM 2081 C C . LEU B 1 106 ? -7.695 -11.219 -7.746 1 98.81 106 LEU B C 1
ATOM 2083 O O . LEU B 1 106 ? -7.977 -11.117 -6.551 1 98.81 106 LEU B O 1
ATOM 2087 N N . ALA B 1 107 ? -8.391 -11.938 -8.625 1 98.75 107 ALA B N 1
ATOM 2088 C CA . ALA B 1 107 ? -9.562 -12.695 -8.188 1 98.75 107 ALA B CA 1
ATOM 2089 C C . ALA B 1 107 ? -9.18 -13.75 -7.152 1 98.75 107 ALA B C 1
ATOM 2091 O O . ALA B 1 107 ? -9.875 -13.93 -6.152 1 98.75 107 ALA B O 1
ATOM 2092 N N . ILE B 1 108 ? -8.102 -14.391 -7.379 1 98.31 108 ILE B N 1
ATOM 2093 C CA . ILE B 1 108 ? -7.617 -15.422 -6.461 1 98.31 108 ILE B CA 1
ATOM 2094 C C . ILE B 1 108 ? -7.344 -14.805 -5.094 1 98.31 108 ILE B C 1
ATOM 2096 O O . ILE B 1 108 ? -7.859 -15.273 -4.078 1 98.31 108 ILE B O 1
ATOM 2100 N N . TYR B 1 109 ? -6.605 -13.695 -5.027 1 98.12 109 TYR B N 1
ATOM 2101 C CA . TYR B 1 109 ? -6.223 -13.07 -3.764 1 98.12 109 TYR B CA 1
ATOM 2102 C C . TYR B 1 109 ? -7.441 -12.523 -3.035 1 98.12 109 TYR B C 1
ATOM 2104 O O . TYR B 1 109 ? -7.48 -12.508 -1.803 1 98.12 109 TYR B O 1
ATOM 2112 N N . ALA B 1 110 ? -8.383 -12.109 -3.818 1 98.44 110 ALA B N 1
ATOM 2113 C CA . ALA B 1 110 ? -9.57 -11.5 -3.229 1 98.44 110 ALA B CA 1
ATOM 2114 C C . ALA B 1 110 ? -10.633 -12.555 -2.914 1 98.44 110 ALA B C 1
ATOM 2116 O O . ALA B 1 110 ? -11.68 -12.242 -2.354 1 98.44 110 ALA B O 1
ATOM 2117 N N . LYS B 1 111 ? -10.336 -13.812 -3.287 1 97.88 111 LYS B N 1
ATOM 2118 C CA . LYS B 1 111 ? -11.305 -14.891 -3.135 1 97.88 111 LYS B CA 1
ATOM 2119 C C . LYS B 1 111 ? -12.625 -14.555 -3.83 1 97.88 111 LYS B C 1
ATOM 2121 O O . LYS B 1 111 ? -13.695 -14.688 -3.24 1 97.88 111 LYS B O 1
ATOM 2126 N N . LEU B 1 112 ? -12.461 -14.078 -5.016 1 98.69 112 LEU B N 1
ATOM 2127 C CA . LEU B 1 112 ? -13.578 -13.75 -5.898 1 98.69 112 LEU B CA 1
ATOM 2128 C C . LEU B 1 112 ? -13.492 -14.531 -7.203 1 98.69 112 LEU B C 1
ATOM 2130 O O . LEU B 1 112 ? -12.5 -15.234 -7.445 1 98.69 112 LEU B O 1
ATOM 2134 N N . GLU B 1 113 ? -14.562 -14.414 -7.945 1 98.62 113 GLU B N 1
ATOM 2135 C CA . GLU B 1 113 ? -14.531 -14.93 -9.312 1 98.62 113 GLU B CA 1
ATOM 2136 C C . GLU B 1 113 ? -13.906 -13.914 -10.266 1 98.62 113 GLU B C 1
ATOM 2138 O O . GLU B 1 113 ? -14.008 -12.711 -10.055 1 98.62 113 GLU B O 1
ATOM 2143 N N . LEU B 1 114 ? -13.297 -14.477 -11.336 1 98.75 114 LEU B N 1
ATOM 2144 C CA . LEU B 1 114 ? -12.703 -13.625 -12.359 1 98.75 114 LEU B CA 1
ATOM 2145 C C . LEU B 1 114 ? -13.711 -12.594 -12.852 1 98.75 114 LEU B C 1
ATOM 2147 O O . LEU B 1 114 ? -13.367 -11.422 -13.023 1 98.75 114 LEU B O 1
ATOM 2151 N N . GLU B 1 115 ? -14.914 -12.945 -12.992 1 98.75 115 GLU B N 1
ATOM 2152 C CA . GLU B 1 115 ? -15.961 -12.078 -13.516 1 98.75 115 GLU B CA 1
ATOM 2153 C C . GLU B 1 115 ? -16.234 -10.906 -12.578 1 98.75 115 GLU B C 1
ATOM 2155 O O . GLU B 1 115 ? -16.609 -9.82 -13.023 1 98.75 115 GLU B O 1
ATOM 2160 N N . ASP B 1 116 ? -16.062 -11.172 -11.289 1 98.88 116 ASP B N 1
ATOM 2161 C CA . ASP B 1 116 ? -16.25 -10.094 -10.32 1 98.88 116 ASP B CA 1
ATOM 2162 C C . ASP B 1 116 ? -15.273 -8.945 -10.562 1 98.88 116 ASP B C 1
ATOM 2164 O O . ASP B 1 116 ? -15.648 -7.777 -10.523 1 98.88 116 ASP B O 1
ATOM 2168 N N . VAL B 1 117 ? -14.023 -9.266 -10.859 1 98.88 117 VAL B N 1
ATOM 2169 C CA . VAL B 1 117 ? -12.992 -8.258 -11.102 1 98.88 117 VAL B CA 1
ATOM 2170 C C . VAL B 1 117 ? -13.273 -7.539 -12.422 1 98.88 117 VAL B C 1
ATOM 2172 O O . VAL B 1 117 ? -13.211 -6.309 -12.492 1 98.88 117 VAL B O 1
ATOM 2175 N N . GLN B 1 118 ? -13.625 -8.305 -13.375 1 98.88 118 GLN B N 1
ATOM 2176 C CA . GLN B 1 118 ? -13.938 -7.738 -14.68 1 98.88 118 GLN B CA 1
ATOM 2177 C C . GLN B 1 118 ? -15.141 -6.797 -14.594 1 98.88 118 GLN B C 1
ATOM 2179 O O . GLN B 1 118 ? -15.117 -5.703 -15.164 1 98.88 118 GLN B O 1
ATOM 2184 N N . ASN B 1 119 ? -16.109 -7.25 -13.938 1 98.81 119 ASN B N 1
ATOM 2185 C CA . ASN B 1 119 ? -17.312 -6.438 -13.766 1 98.81 119 ASN B CA 1
ATOM 2186 C C . ASN B 1 119 ? -17.016 -5.141 -13.023 1 98.81 119 ASN B C 1
ATOM 2188 O O . ASN B 1 119 ? -17.484 -4.074 -13.406 1 98.81 119 ASN B O 1
ATOM 2192 N N . PHE B 1 120 ? -16.266 -5.234 -12.062 1 98.88 120 PHE B N 1
ATOM 2193 C CA . PHE B 1 120 ? -15.875 -4.051 -11.305 1 98.88 120 PHE B CA 1
ATOM 2194 C C . PHE B 1 120 ? -15.172 -3.039 -12.203 1 98.88 120 PHE B C 1
ATOM 2196 O O . PHE B 1 120 ? -15.445 -1.839 -12.133 1 98.88 120 PHE B O 1
ATOM 2203 N N . MET B 1 121 ? -14.266 -3.525 -13.023 1 98.81 121 MET B N 1
ATOM 2204 C CA . MET B 1 121 ? -13.5 -2.65 -13.914 1 98.81 121 MET B CA 1
ATOM 2205 C C . MET B 1 121 ? -14.414 -2 -14.945 1 98.81 121 MET B C 1
ATOM 2207 O O . MET B 1 121 ? -14.172 -0.868 -15.367 1 98.81 121 MET B O 1
ATOM 2211 N N . ASP B 1 122 ? -15.453 -2.635 -15.289 1 98.5 122 ASP B N 1
ATOM 2212 C CA . ASP B 1 122 ? -16.406 -2.107 -16.25 1 98.5 122 ASP B CA 1
ATOM 2213 C C . ASP B 1 122 ? -17.359 -1.108 -15.586 1 98.5 122 ASP B C 1
ATOM 2215 O O . ASP B 1 122 ? -17.625 -0.039 -16.141 1 98.5 122 ASP B O 1
ATOM 2219 N N . ASP B 1 123 ? -17.844 -1.506 -14.477 1 98.38 123 ASP B N 1
ATOM 2220 C CA . ASP B 1 123 ? -18.766 -0.708 -13.672 1 98.38 123 ASP B CA 1
ATOM 2221 C C . ASP B 1 123 ? -18.641 -1.058 -12.188 1 98.38 123 ASP B C 1
ATOM 2223 O O . ASP B 1 123 ? -19.047 -2.145 -11.766 1 98.38 123 ASP B O 1
ATOM 2227 N N . THR B 1 124 ? -18.234 -0.159 -11.414 1 98.25 124 THR B N 1
ATOM 2228 C CA . THR B 1 124 ? -17.922 -0.423 -10.016 1 98.25 124 THR B CA 1
ATOM 2229 C C . THR B 1 124 ? -19.203 -0.743 -9.234 1 98.25 124 THR B C 1
ATOM 2231 O O . THR B 1 124 ? -19.141 -1.294 -8.133 1 98.25 124 THR B O 1
ATOM 2234 N N . LYS B 1 125 ? -20.297 -0.396 -9.758 1 97.88 125 LYS B N 1
ATOM 2235 C CA . LYS B 1 125 ? -21.562 -0.622 -9.062 1 97.88 125 LYS B CA 1
ATOM 2236 C C . LYS B 1 125 ? -22.141 -1.992 -9.398 1 97.88 125 LYS B C 1
ATOM 2238 O O . LYS B 1 125 ? -23.172 -2.385 -8.859 1 97.88 125 LYS B O 1
ATOM 2243 N N . SER B 1 126 ? -21.406 -2.688 -10.164 1 97.88 126 SER B N 1
ATOM 2244 C CA . SER B 1 126 ? -21.922 -3.949 -10.688 1 97.88 126 SER B CA 1
ATOM 2245 C C . SER B 1 126 ? -21.641 -5.102 -9.727 1 97.88 126 SER B C 1
ATOM 2247 O O . SER B 1 126 ? -22.109 -6.219 -9.93 1 97.88 126 SER B O 1
ATOM 2249 N N . ILE B 1 127 ? -20.875 -4.898 -8.688 1 98.38 127 ILE B N 1
ATOM 2250 C CA . ILE B 1 127 ? -20.625 -5.938 -7.699 1 98.38 127 ILE B CA 1
ATOM 2251 C C . ILE B 1 127 ? -21.016 -5.441 -6.309 1 98.38 127 ILE B C 1
ATOM 2253 O O . ILE B 1 127 ? -21.141 -4.234 -6.086 1 98.38 127 ILE B O 1
ATOM 2257 N N . SER B 1 128 ? -21.266 -6.375 -5.426 1 98.5 128 SER B N 1
ATOM 2258 C CA . SER B 1 128 ? -21.703 -6.027 -4.078 1 98.5 128 SER B CA 1
ATOM 2259 C C . SER B 1 128 ? -20.594 -5.32 -3.299 1 98.5 128 SER B C 1
ATOM 2261 O O . SER B 1 128 ? -19.422 -5.453 -3.629 1 98.5 128 SER B O 1
ATOM 2263 N N . ILE B 1 129 ? -21 -4.66 -2.252 1 98.62 129 ILE B N 1
ATOM 2264 C CA . ILE B 1 129 ? -20.062 -3.934 -1.4 1 98.62 129 ILE B CA 1
ATOM 2265 C C . ILE B 1 129 ? -19.125 -4.918 -0.705 1 98.62 129 ILE B C 1
ATOM 2267 O O . ILE B 1 129 ? -17.953 -4.613 -0.473 1 98.62 129 ILE B O 1
ATOM 2271 N N . GLU B 1 130 ? -19.609 -6.094 -0.379 1 98.62 130 GLU B N 1
ATOM 2272 C CA . GLU B 1 130 ? -18.781 -7.137 0.227 1 98.62 130 GLU B CA 1
ATOM 2273 C C . GLU B 1 130 ? -17.656 -7.555 -0.706 1 98.62 130 GLU B C 1
ATOM 2275 O O . GLU B 1 130 ? -16.516 -7.738 -0.267 1 98.62 130 GLU B O 1
ATOM 2280 N N . LYS B 1 131 ? -17.953 -7.684 -1.909 1 98.81 131 LYS B N 1
ATOM 2281 C CA . LYS B 1 131 ? -16.953 -8.07 -2.9 1 98.81 131 LYS B CA 1
ATOM 2282 C C . LYS B 1 131 ? -15.961 -6.941 -3.141 1 98.81 131 LYS B C 1
ATOM 2284 O O . LYS B 1 131 ? -14.758 -7.188 -3.289 1 98.81 131 LYS B O 1
ATOM 2289 N N . LYS B 1 132 ? -16.469 -5.734 -3.152 1 98.81 132 LYS B N 1
ATOM 2290 C CA . LYS B 1 132 ? -15.578 -4.582 -3.279 1 98.81 132 LYS B CA 1
ATOM 2291 C C . LYS B 1 132 ? -14.57 -4.539 -2.133 1 98.81 132 LYS B C 1
ATOM 2293 O O . LYS B 1 132 ? -13.391 -4.238 -2.346 1 98.81 132 LYS B O 1
ATOM 2298 N N . TYR B 1 133 ? -15.094 -4.809 -0.993 1 98.81 133 TYR B N 1
ATOM 2299 C CA . TYR B 1 133 ? -14.25 -4.797 0.201 1 98.81 133 TYR B CA 1
ATOM 2300 C C . TYR B 1 133 ? -13.117 -5.809 0.08 1 98.81 133 TYR B C 1
ATOM 2302 O O . TYR B 1 133 ? -11.945 -5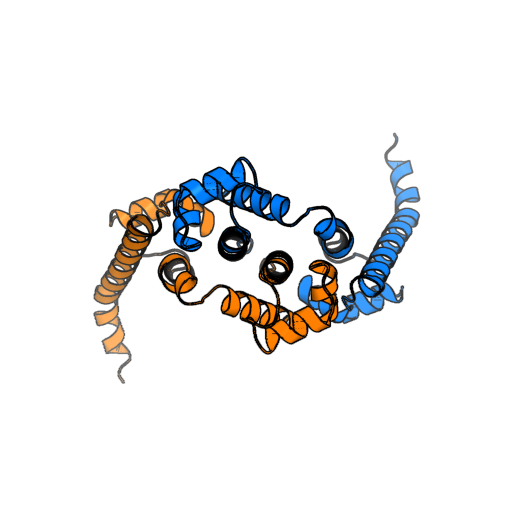.465 0.279 1 98.81 133 TYR B O 1
ATOM 2310 N N . LYS B 1 134 ? -13.445 -6.969 -0.297 1 98.69 134 LYS B N 1
ATOM 2311 C CA . LYS B 1 134 ? -12.438 -8.016 -0.469 1 98.69 134 LYS B CA 1
ATOM 2312 C C . LYS B 1 134 ? -11.422 -7.629 -1.539 1 98.69 134 LYS B C 1
ATOM 2314 O O . LYS B 1 134 ? -10.219 -7.793 -1.343 1 98.69 134 LYS B O 1
ATOM 2319 N N . LEU B 1 135 ? -11.914 -7.152 -2.635 1 98.88 135 LEU B N 1
ATOM 2320 C CA . LEU B 1 135 ? -11.062 -6.766 -3.752 1 98.88 135 LEU B CA 1
ATOM 2321 C C . LEU B 1 135 ? -10.117 -5.641 -3.352 1 98.88 135 LEU B C 1
ATOM 2323 O O . LEU B 1 135 ? -8.93 -5.68 -3.662 1 98.88 135 LEU B O 1
ATOM 2327 N N . SER B 1 136 ? -10.68 -4.656 -2.652 1 98.88 136 SER B N 1
ATOM 2328 C CA . SER B 1 136 ? -9.875 -3.498 -2.27 1 98.88 136 SER B CA 1
ATOM 2329 C C . SER B 1 136 ? -8.719 -3.904 -1.359 1 98.88 136 SER B C 1
ATOM 2331 O O . SER B 1 136 ? -7.59 -3.451 -1.543 1 98.88 136 SER B O 1
ATOM 2333 N N . VAL B 1 137 ? -8.945 -4.762 -0.398 1 98.81 137 VAL B N 1
ATOM 2334 C CA . VAL B 1 137 ? -7.91 -5.188 0.541 1 98.81 137 VAL B CA 1
ATOM 2335 C C . VAL B 1 137 ? -6.816 -5.949 -0.204 1 98.81 137 VAL B C 1
ATOM 2337 O O . VAL B 1 137 ? -5.625 -5.691 -0.007 1 98.81 137 VAL B O 1
ATOM 2340 N N . ALA B 1 138 ? -7.234 -6.809 -1.067 1 98.5 138 ALA B N 1
ATOM 2341 C CA . ALA B 1 138 ? -6.27 -7.613 -1.814 1 98.5 138 ALA B CA 1
ATOM 2342 C C . ALA B 1 138 ? -5.41 -6.734 -2.719 1 98.5 138 ALA B C 1
ATOM 2344 O O . ALA B 1 138 ? -4.18 -6.828 -2.691 1 98.5 138 ALA B O 1
ATOM 2345 N N . VAL B 1 139 ? -6.02 -5.883 -3.463 1 98.75 139 VAL B N 1
ATOM 2346 C CA . VAL B 1 139 ? -5.355 -5.098 -4.496 1 98.75 139 VAL B CA 1
ATOM 2347 C C . VAL B 1 139 ? -4.418 -4.078 -3.85 1 98.75 139 VAL B C 1
ATOM 2349 O O . VAL B 1 139 ? -3.275 -3.912 -4.281 1 98.75 139 VAL B O 1
ATOM 2352 N N . LEU B 1 140 ? -4.898 -3.457 -2.834 1 98.75 140 LEU B N 1
ATOM 2353 C CA . LEU B 1 140 ? -4.09 -2.422 -2.195 1 98.75 140 LEU B CA 1
ATOM 2354 C C . LEU B 1 140 ? -2.936 -3.039 -1.413 1 98.75 140 LEU B C 1
ATOM 2356 O O . LEU B 1 140 ? -1.853 -2.457 -1.335 1 98.75 140 LEU B O 1
ATOM 2360 N N . PHE B 1 141 ? -3.117 -4.172 -0.863 1 98.19 141 PHE B N 1
ATOM 2361 C CA . PHE B 1 141 ? -2.021 -4.824 -0.157 1 98.19 141 PHE B CA 1
ATOM 2362 C C . PHE B 1 141 ? -0.956 -5.305 -1.136 1 98.19 141 PHE B C 1
ATOM 2364 O O . PHE B 1 141 ? 0.241 -5.191 -0.864 1 98.19 141 PHE B O 1
ATOM 2371 N N . LEU B 1 142 ? -1.391 -5.836 -2.258 1 98.12 142 LEU B N 1
ATOM 2372 C CA . LEU B 1 142 ? -0.435 -6.203 -3.299 1 98.12 142 LEU B CA 1
ATOM 2373 C C . LEU B 1 142 ? 0.356 -4.984 -3.762 1 98.12 142 LEU B C 1
ATOM 2375 O O . LEU B 1 142 ? 1.571 -5.066 -3.955 1 98.12 142 LEU B O 1
ATOM 2379 N N . HIS B 1 143 ? -0.378 -3.924 -3.963 1 98.12 143 HIS B N 1
ATOM 2380 C CA . HIS B 1 143 ? 0.261 -2.674 -4.355 1 98.12 143 HIS B CA 1
ATOM 2381 C C . HIS B 1 143 ? 1.362 -2.285 -3.375 1 98.12 143 HIS B C 1
ATOM 2383 O O . HIS B 1 143 ? 2.451 -1.879 -3.787 1 98.12 143 HIS B O 1
ATOM 2389 N N . TYR B 1 144 ? 1.092 -2.408 -2.121 1 97.06 144 TYR B N 1
ATOM 2390 C CA . TYR B 1 144 ? 2.074 -2.137 -1.076 1 97.06 144 TYR B CA 1
ATOM 2391 C C . TYR B 1 144 ? 3.258 -3.092 -1.18 1 97.06 144 TYR B C 1
ATOM 2393 O O . TYR B 1 144 ? 4.414 -2.668 -1.109 1 97.06 144 TYR B O 1
ATOM 2401 N N . LEU B 1 145 ? 2.971 -4.363 -1.315 1 95.31 145 LEU B N 1
ATOM 2402 C CA . LEU B 1 145 ? 4.016 -5.379 -1.371 1 95.31 145 LEU B CA 1
ATOM 2403 C C . LEU B 1 145 ? 4.961 -5.125 -2.541 1 95.31 145 LEU B C 1
ATOM 2405 O O . LEU B 1 145 ? 6.164 -5.375 -2.438 1 95.31 145 LEU B O 1
ATOM 2409 N N . PHE B 1 146 ? 4.402 -4.625 -3.635 1 95.94 146 PHE B N 1
ATOM 2410 C CA . PHE B 1 146 ? 5.16 -4.5 -4.875 1 95.94 146 PHE B CA 1
ATOM 2411 C C . PHE B 1 146 ? 5.988 -3.223 -4.879 1 95.94 146 PHE B C 1
ATOM 2413 O O . PHE B 1 146 ? 6.871 -3.051 -5.719 1 95.94 146 PHE B O 1
ATOM 2420 N N . LYS B 1 147 ? 5.656 -2.391 -4.012 1 92.69 147 LYS B N 1
ATOM 2421 C CA . LYS B 1 147 ? 6.43 -1.152 -3.963 1 92.69 147 LYS B CA 1
ATOM 2422 C C . LYS B 1 147 ? 7.867 -1.418 -3.531 1 92.69 147 LYS B C 1
ATOM 2424 O O . LYS B 1 147 ? 8.109 -1.956 -2.447 1 92.69 147 LYS B O 1
ATOM 2429 N N . ARG B 1 148 ? 8.758 -1.287 -4.559 1 79.31 148 ARG B N 1
ATOM 2430 C CA . ARG B 1 148 ? 10.156 -1.588 -4.266 1 79.31 148 ARG B CA 1
ATOM 2431 C C . ARG B 1 148 ? 10.883 -0.353 -3.744 1 79.31 148 ARG B C 1
ATOM 2433 O O . ARG B 1 148 ? 10.539 0.774 -4.109 1 79.31 148 ARG B O 1
ATOM 2440 N N . LEU B 1 149 ? 11.711 -0.825 -2.84 1 57.16 149 LEU B N 1
ATOM 2441 C CA . LEU B 1 149 ? 12.664 0.175 -2.371 1 57.16 149 LEU B CA 1
ATOM 2442 C C . LEU B 1 149 ? 13.734 0.447 -3.426 1 57.16 149 LEU B C 1
ATOM 2444 O O . LEU B 1 149 ? 14.102 -0.45 -4.188 1 57.16 149 LEU B O 1
ATOM 2448 N N . PRO B 1 150 ? 13.867 1.645 -3.977 1 47.31 150 PRO B N 1
ATOM 2449 C CA . PRO B 1 150 ? 14.945 1.91 -4.93 1 47.31 150 PRO B CA 1
ATOM 2450 C C . PRO B 1 150 ? 16.25 1.206 -4.559 1 47.31 150 PRO B C 1
ATOM 2452 O O . PRO B 1 150 ? 16.547 1.044 -3.373 1 47.31 150 PRO B O 1
ATOM 2455 N N . ASN B 1 151 ? 16.828 0.256 -5.379 1 41.12 151 ASN B N 1
ATOM 2456 C CA . ASN B 1 151 ? 18.219 -0.175 -5.254 1 41.12 151 ASN B CA 1
ATOM 2457 C C . ASN B 1 151 ? 19.172 1.015 -5.117 1 41.12 151 ASN B C 1
ATOM 2459 O O . ASN B 1 151 ? 18.922 2.076 -5.691 1 41.12 151 ASN B O 1
#

InterPro domains:
  IPR046930 Bacterial helix-turn-helix [PF20317] (20-148)

Organism: NCBI:txid1552

Nearest PDB structures (foldseek):
  4iwr-assembly1_B  TM=6.319E-01  e=2.501E+00  Enterobacter sp. RFL1396
  4ia8-assembly1_B  TM=6.347E-01  e=2.758E+00  Enterobacter sp. RFL1396
  4i6u-assembly1_A  TM=6.284E-01  e=4.281E+00  Enterobacter sp. RFL1396
  3f51-assembly1_A  TM=5.686E-01  e=9.356E+00  Corynebacterium glutamicum
  4iwr-assembly1_B  TM=6.390E-01  e=2.237E+00  Enterobacter sp. RFL1396

Foldseek 3Di:
DCVVVVVVVVVVVLVVLLVVLLVLVVQLCVPVVQDLVNLCVVQVPDSVVSVCSNVVNDSDDPPVSVSSSVVSCCSHPVVVVADLLRVLLVLVCCCCPVVVDDLCNLCVQLVHDSVQSVQCNVPVVRDDPSSVVSSSVRSVVVSVVPDDDDD/DCVVVVVVVVVVVLVVLLVVLLVLVVQLCVPVVQDLVNLCVVQVPDSVVSVCSNVVNDRDDDDPSVSSSVVSCCSHPVVVVDDLLRVLLVLVCCCCPVVVDDLCNLCVQLVHDSVQSVQCNVPVVRDDPSSVVSSSVRSVVVSVVPDDDDD

pLDDT: mean 88.28, std 18.72, range [23.77, 98.88]

Secondary structure (DSSP, 8-state):
-TTSHHHHTTHHHHHHHHHHHHHHHHHHHHHH---HHHHHHHH---HHHHHHHHTTS--S--SSHHHHHHHHHIIIIIGGGS-HHHHHHHHHHHHHHHH---HHHHHHHHT--HHHHHHHHH-GGGS-HHHHHHHHHHHHHHHHHH-----/-TTSHHHHTTHHHHHHHHHHHHHHHHHHHHHH---HHHHHHHH---HHHHHHHHTTS--S--SSHHHHHHHHHIIIIIGGGS-HHHHHHHHHHHHHHHH---HHHHHHHHT--HHHHHHHHH-GGGS-HHHHHHHHHHHHHHHHHH-----